Protein AF-A0A359G454-F1 (afdb_monomer)

Nearest PDB structures (foldseek):
  8qae-assembly1_A  TM=4.749E-01  e=8.974E-01  synthetic construct
  5hd8-assembly1_B  TM=1.357E-01  e=7.574E-01  Escherichia coli K-12
  5koy-assembly1_A  TM=1.594E-01  e=7.164E+00  Mus musculus

Secondary structure (DSSP, 8-state):
--HHHHHHHHHHHHHHHHHHHHHHHHHHHSSS-TTHHHHHHHHHHHHHHHHHHHHHHHHHHHHHTT---HHHHHHHHHHHHHHHHHHHHHHHHHHHS--TTHHHHHHHHHHHHHHHHHHHHHHHHGGGTTHHHHHHH-TT-PPPTTS--HHHHHHHHHHHHHHHHHHHHHHHHHHHH--SHHHHHHHHHHHHHHHHHHHHHHHHHHHHHHHHT---HHHHHHHHHHHHHHHHHHHHHHHHHHHHTTTSGGGGHHHHHHHHHHHHHHHHHHHHHHHHTTTS----TTTTTHHHHHHHHHHHHHHHHHHHHHHH-GGGHHHHHHHHHHHHHHHHHHHHHHHHHHHH---

Radius of gyration: 19.58 Å; Cα contacts (8 Å, |Δi|>4): 622; chains: 1; bounding box: 47×40×59 Å

Mean predicted aligned error: 4.15 Å

Sequence (347 aa):
MNHGISVLFRAIPLAMAAFCFAYGAYVYTAGDDPLRLTAGPVVFFLGSICMALYCTAATIIRQIVGTYTETAKYIFPAIGYSFALATIICGVFILTSQTSGSLVTGHVVCGLGLITVCVATAATASSRFSLIPRNSADASFSINPQGFTIGQSVTLIGIVSATALAAWVWCILLFVRGTLPAHIVAGSVMFGIACICTSLIALVASIARQIRGSYSMREKSKWSSLVITMGSLAFILGIVLLIVLRSQTINFVGFVLFGLALICWSISSKVILLAKIWHTEFPLANRIPIIPVITALACLFLAAFLFEATDFAHKYYVPARVLTGFGAICFTLYSIVSILESGASKK

Foldseek 3Di:
DDPVLLVVLLVLLVVLLVCLQVLLCCLCPDDDDLLSLQQSLLSNLLSLLSLLLSLLSCLLSCVLVVNQDPVSLPVSLVSLLVSLVVQLVVLVVLCVVPGRLSVQRSLSSNLSSLLSQLSSLLSNLCNQVLLLLVLLPDPVLDFDPQADDPVRLCVSLVSLVVSLVVLVVQLVCLVVVPDDLSSVLNSLSSLLSSLSSQLSSLSSNLSRCSSRSNDDLVSLCVSLVSLLVSLVVLQVVLVVLCVVCVVPLSNLSSLVSNLSSLLSQLSSLNSNLSSALRNDDDPLPPDSLVSLVVSLVVLQVSLVVLVVCCVVPVSSVNSSSSSNSSSSSSSSSSSSSVSSSSSSDDD

pLDDT: mean 93.12, std 7.98, range [50.03, 98.81]

Solvent-accessible surface area (backbone atoms only — not comparable to full-atom values): 15882 Å² total; per-residue (Å²): 133,60,71,67,60,57,50,48,48,38,45,47,15,49,54,35,14,51,47,17,36,51,52,9,49,46,39,47,68,57,78,84,61,65,61,24,57,29,30,5,56,48,16,21,50,47,13,35,39,22,47,6,48,24,27,28,34,47,43,43,50,23,53,72,70,73,70,61,47,79,66,55,64,53,50,34,34,51,53,11,42,49,37,12,51,51,33,30,54,51,10,51,52,36,44,71,60,77,47,72,52,15,67,35,30,9,50,47,28,28,42,46,12,45,42,7,40,34,38,12,44,37,22,50,47,32,68,54,51,78,37,33,48,55,42,32,66,44,89,78,63,55,71,40,87,91,28,54,52,69,68,57,38,49,50,55,38,45,55,25,46,53,44,18,49,51,32,44,53,51,18,49,49,27,58,74,70,43,88,49,74,56,26,54,46,29,17,50,52,28,44,23,43,18,31,36,24,49,32,41,32,35,42,33,43,49,46,28,27,32,27,16,26,70,60,52,79,75,50,42,56,53,42,37,49,50,14,50,50,31,14,49,51,21,34,51,50,12,53,49,36,40,62,76,29,58,93,46,75,67,23,44,49,18,60,44,19,39,38,37,14,35,44,20,46,29,52,30,43,46,37,44,47,59,40,51,50,51,71,41,95,57,85,74,70,84,58,58,51,45,50,12,48,54,34,12,50,51,20,40,52,52,14,51,55,24,51,61,41,23,81,80,39,65,59,27,50,40,40,15,53,37,19,42,34,44,14,38,47,19,46,32,44,22,40,46,40,53,48,49,54,68,61,51,56,89,123

Structure (mmCIF, N/CA/C/O backbone):
data_AF-A0A359G454-F1
#
_entry.id   AF-A0A359G454-F1
#
loop_
_atom_site.group_PDB
_atom_site.id
_atom_site.type_symbol
_atom_site.label_atom_id
_atom_site.label_alt_id
_atom_site.label_comp_id
_atom_site.label_asym_id
_atom_site.label_entity_id
_atom_site.label_seq_id
_atom_site.pdbx_PDB_ins_code
_atom_site.Cartn_x
_atom_site.Cartn_y
_atom_site.Cartn_z
_atom_site.occupancy
_atom_site.B_iso_or_equiv
_atom_site.auth_seq_id
_atom_site.auth_comp_id
_atom_site.auth_asym_id
_atom_site.auth_atom_id
_atom_site.pdbx_PDB_model_num
ATOM 1 N N . MET A 1 1 ? -6.252 13.977 22.227 1.00 76.62 1 MET A N 1
ATOM 2 C CA . MET A 1 1 ? -5.572 14.582 21.057 1.00 76.62 1 MET A CA 1
ATOM 3 C C . MET A 1 1 ? -6.096 16.001 20.885 1.00 76.62 1 MET A C 1
ATOM 5 O O . MET A 1 1 ? -7.305 16.167 20.986 1.00 76.62 1 MET A O 1
ATOM 9 N N . ASN A 1 2 ? -5.239 17.011 20.693 1.00 83.88 2 ASN A N 1
ATOM 10 C CA . ASN A 1 2 ? -5.715 18.385 20.466 1.00 83.88 2 ASN A CA 1
ATOM 11 C C . ASN A 1 2 ? -6.284 18.541 19.034 1.00 83.88 2 ASN A C 1
ATOM 13 O O . ASN A 1 2 ? -6.052 17.695 18.164 1.00 83.88 2 ASN A O 1
ATOM 17 N N . HIS A 1 3 ? -7.041 19.613 18.786 1.00 82.38 3 HIS A N 1
ATOM 18 C CA . HIS A 1 3 ? -7.689 19.828 17.488 1.00 82.38 3 HIS A CA 1
ATOM 19 C C . HIS A 1 3 ? -6.678 20.010 16.339 1.00 82.38 3 HIS A C 1
ATOM 21 O O . HIS A 1 3 ? -6.842 19.404 15.282 1.00 82.38 3 HIS A O 1
ATOM 27 N N . GLY A 1 4 ? -5.599 20.770 16.559 1.00 83.31 4 GLY A N 1
ATOM 28 C CA . GLY A 1 4 ? -4.572 21.025 15.540 1.00 83.31 4 GLY A CA 1
ATOM 29 C C . GLY A 1 4 ? -3.876 19.753 15.041 1.00 83.31 4 GLY A C 1
ATOM 30 O O . GLY A 1 4 ? -3.792 19.527 13.837 1.00 83.31 4 GLY A O 1
ATOM 31 N N . ILE A 1 5 ? -3.463 18.864 15.950 1.00 85.44 5 ILE A N 1
ATOM 32 C CA . ILE A 1 5 ? -2.829 17.576 15.618 1.00 85.44 5 ILE A CA 1
ATOM 33 C C . ILE A 1 5 ? -3.812 16.644 14.897 1.00 85.44 5 ILE A C 1
ATOM 35 O O . ILE A 1 5 ? -3.443 15.972 13.936 1.00 85.44 5 ILE A O 1
ATOM 39 N N . SER A 1 6 ? -5.087 16.651 15.301 1.00 86.50 6 SER A N 1
ATOM 40 C CA . SER A 1 6 ? -6.157 15.915 14.611 1.00 86.50 6 SER A CA 1
ATOM 41 C C . SER A 1 6 ? -6.345 16.367 13.155 1.00 86.50 6 SER A C 1
ATOM 43 O O . SER A 1 6 ? -6.593 15.548 12.265 1.00 86.50 6 SER A O 1
ATOM 45 N N . VAL A 1 7 ? -6.245 17.671 12.880 1.00 89.56 7 VAL A N 1
ATOM 46 C CA . VAL A 1 7 ? -6.301 18.206 11.511 1.00 89.56 7 VAL A CA 1
ATOM 47 C C . VAL A 1 7 ? -5.041 17.827 10.738 1.00 89.56 7 VAL A C 1
ATOM 49 O O . VAL A 1 7 ? -5.157 17.253 9.657 1.00 89.56 7 VAL A O 1
ATOM 52 N N . LEU A 1 8 ? -3.858 18.050 11.317 1.00 90.69 8 LEU A N 1
ATOM 53 C CA . LEU A 1 8 ? -2.571 17.758 10.684 1.00 90.69 8 LEU A CA 1
ATOM 54 C C . LEU A 1 8 ? -2.470 16.296 10.228 1.00 90.69 8 LEU A C 1
ATOM 56 O O . LEU A 1 8 ? -2.193 16.023 9.062 1.00 90.69 8 LEU A O 1
ATOM 60 N N . PHE A 1 9 ? -2.756 15.340 11.114 1.00 90.94 9 PHE A N 1
ATOM 61 C CA . PHE A 1 9 ? -2.621 13.921 10.784 1.00 90.94 9 PHE A CA 1
ATOM 62 C C . PHE A 1 9 ? -3.651 13.414 9.762 1.00 90.94 9 PHE A C 1
ATOM 64 O O . PHE A 1 9 ? -3.371 12.434 9.071 1.00 90.94 9 PHE A O 1
ATOM 71 N N . ARG A 1 10 ? -4.801 14.087 9.597 1.00 91.75 10 ARG A N 1
ATOM 72 C CA . ARG A 1 10 ? -5.732 13.829 8.47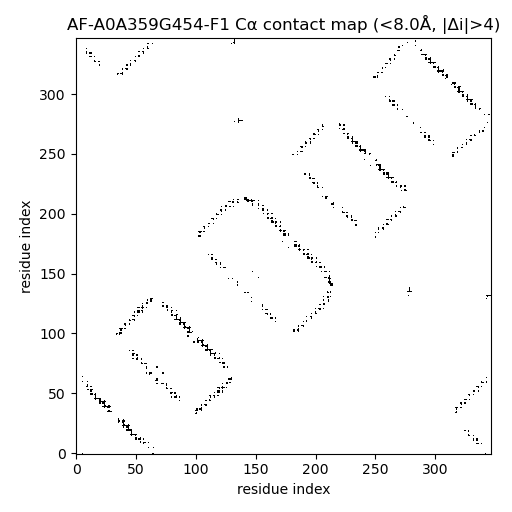8 1.00 91.75 10 ARG A CA 1
ATOM 73 C C . ARG A 1 10 ? -5.284 14.498 7.183 1.00 91.75 10 ARG A C 1
ATOM 75 O O . ARG A 1 10 ? -5.524 13.947 6.113 1.00 91.75 10 ARG A O 1
ATOM 82 N N . ALA A 1 11 ? -4.653 15.666 7.275 1.00 93.94 11 ALA A N 1
ATOM 83 C CA . ALA A 1 11 ? -4.183 16.418 6.120 1.00 93.94 11 ALA A CA 1
ATOM 84 C C . ALA A 1 11 ? -2.984 15.746 5.439 1.00 93.94 11 ALA A C 1
ATOM 86 O O . ALA A 1 11 ? -2.919 15.761 4.216 1.00 93.94 11 ALA A O 1
ATOM 87 N N . ILE A 1 12 ? -2.080 15.103 6.192 1.00 96.00 12 ILE A N 1
ATOM 88 C CA . ILE A 1 12 ? -0.895 14.428 5.629 1.00 96.00 12 ILE A CA 1
ATOM 89 C C . ILE A 1 12 ? -1.265 13.420 4.519 1.00 96.00 12 ILE A C 1
ATOM 91 O O . ILE A 1 12 ? -0.779 13.600 3.405 1.00 96.00 12 ILE A O 1
ATOM 95 N N . PRO A 1 13 ? -2.139 12.411 4.742 1.00 96.69 13 PRO A N 1
ATOM 96 C CA . PRO A 1 13 ? -2.554 11.497 3.677 1.00 96.69 13 PRO A CA 1
ATOM 97 C C . PRO A 1 13 ? -3.136 12.192 2.437 1.00 96.69 13 PRO A C 1
ATOM 99 O O . PRO A 1 13 ? -2.859 11.770 1.319 1.00 96.69 13 PRO A O 1
ATOM 102 N N . LEU A 1 14 ? -3.917 13.265 2.619 1.00 97.00 14 LEU A N 1
ATOM 103 C CA . LEU A 1 14 ? -4.491 14.029 1.505 1.00 97.00 14 LEU A CA 1
ATOM 104 C C . LEU A 1 14 ? -3.422 14.803 0.735 1.00 97.00 14 LEU A C 1
ATOM 106 O O . LEU A 1 14 ? -3.434 14.790 -0.490 1.00 97.00 14 LEU A O 1
ATOM 110 N N . ALA A 1 15 ? -2.483 15.440 1.435 1.00 97.94 15 ALA A N 1
ATOM 111 C CA . ALA A 1 15 ? -1.365 16.140 0.816 1.00 97.94 15 ALA A CA 1
ATOM 112 C C . ALA A 1 15 ? -0.479 15.168 0.025 1.00 97.94 15 ALA A C 1
ATOM 114 O O . ALA A 1 15 ? -0.083 15.466 -1.097 1.00 97.94 15 ALA A O 1
ATOM 115 N N . MET A 1 16 ? -0.224 13.976 0.572 1.00 98.06 16 MET A N 1
ATOM 116 C CA . MET A 1 16 ? 0.525 12.923 -0.117 1.00 98.06 16 MET A CA 1
ATOM 117 C C . MET A 1 16 ? -0.251 12.350 -1.311 1.00 98.06 16 MET A C 1
ATOM 119 O O . MET A 1 16 ? 0.351 12.059 -2.340 1.00 98.06 16 MET A O 1
ATOM 123 N N . ALA A 1 17 ? -1.580 12.226 -1.222 1.00 98.19 17 ALA A N 1
ATOM 124 C CA . ALA A 1 17 ? -2.414 11.849 -2.363 1.00 98.19 17 ALA A CA 1
ATOM 125 C C . ALA A 1 17 ? -2.362 12.907 -3.472 1.00 98.19 17 ALA A C 1
ATOM 127 O O . ALA A 1 17 ? -2.118 12.567 -4.627 1.00 98.19 17 ALA A O 1
ATOM 128 N N . ALA A 1 18 ? -2.530 14.184 -3.115 1.00 98.44 18 ALA A N 1
ATOM 129 C CA . ALA A 1 18 ? -2.434 15.306 -4.042 1.00 98.44 18 ALA A CA 1
ATOM 130 C C . ALA A 1 18 ? -1.056 15.364 -4.709 1.00 98.44 18 ALA A C 1
ATOM 132 O O . ALA A 1 18 ? -0.982 15.528 -5.922 1.00 98.44 18 ALA A O 1
ATOM 133 N N . PHE A 1 19 ? 0.019 15.149 -3.944 1.00 98.38 19 PHE A N 1
ATOM 134 C CA . PHE A 1 19 ? 1.369 15.021 -4.482 1.00 98.38 19 PHE A CA 1
ATOM 135 C C . PHE A 1 19 ? 1.462 13.883 -5.506 1.00 98.38 19 PHE A C 1
ATOM 137 O O . PHE A 1 19 ? 1.879 14.132 -6.630 1.00 98.38 19 PHE A O 1
ATOM 144 N N . CYS A 1 20 ? 1.040 12.661 -5.165 1.00 98.50 20 CYS A N 1
ATOM 145 C CA . CYS A 1 20 ? 1.105 11.522 -6.085 1.00 98.50 20 CYS A CA 1
ATOM 146 C C . CYS A 1 20 ? 0.289 11.760 -7.366 1.00 98.50 20 CYS A C 1
ATOM 148 O O . CYS A 1 20 ? 0.794 11.514 -8.459 1.00 98.50 20 CYS A O 1
ATOM 150 N N . PHE A 1 21 ? -0.937 12.282 -7.252 1.00 98.62 21 PHE A N 1
ATOM 151 C CA . PHE A 1 21 ? -1.769 12.590 -8.416 1.00 98.62 21 PHE A CA 1
ATOM 152 C C . PHE A 1 21 ? -1.160 13.700 -9.277 1.00 98.62 21 PHE A C 1
ATOM 154 O O . PHE A 1 21 ? -1.016 13.520 -10.483 1.00 98.62 21 PHE A O 1
ATOM 161 N N . ALA A 1 22 ? -0.758 14.824 -8.681 1.00 98.31 22 ALA A N 1
ATOM 162 C CA . ALA A 1 22 ? -0.195 15.950 -9.423 1.00 98.31 22 ALA A CA 1
ATOM 163 C C . ALA A 1 22 ? 1.153 15.591 -10.058 1.00 98.31 22 ALA A C 1
ATOM 165 O O . ALA A 1 22 ? 1.365 15.842 -11.241 1.00 98.31 22 ALA A O 1
ATOM 166 N N . TYR A 1 23 ? 2.046 14.956 -9.298 1.00 98.00 23 TYR A N 1
ATOM 167 C CA . TYR A 1 23 ? 3.358 14.556 -9.787 1.00 98.00 23 TYR A CA 1
ATOM 168 C C . TYR A 1 23 ? 3.260 13.453 -10.845 1.00 98.00 23 TYR A C 1
ATOM 170 O O . TYR A 1 23 ? 3.921 13.533 -11.876 1.00 98.00 23 TYR A O 1
ATOM 178 N N . GLY A 1 24 ? 2.397 12.455 -10.641 1.00 97.94 24 GLY A N 1
ATOM 179 C CA . GLY A 1 24 ? 2.151 11.404 -11.627 1.00 97.94 24 GLY A CA 1
ATOM 180 C C . GLY A 1 24 ? 1.553 11.944 -12.925 1.00 97.94 24 GLY A C 1
ATOM 181 O O . GLY A 1 24 ? 2.014 11.576 -14.005 1.00 97.94 24 GLY A O 1
ATOM 182 N N . ALA A 1 25 ? 0.585 12.863 -12.830 1.00 97.75 25 ALA A N 1
ATOM 183 C CA . ALA A 1 25 ? 0.022 13.548 -13.991 1.00 97.75 25 ALA A CA 1
ATOM 184 C C . ALA A 1 25 ? 1.086 14.381 -14.714 1.00 97.75 25 ALA A C 1
ATOM 186 O O . ALA A 1 25 ? 1.230 14.253 -15.926 1.00 97.75 25 ALA A O 1
ATOM 187 N N . TYR A 1 26 ? 1.883 15.153 -13.969 1.00 97.31 26 TYR A N 1
ATOM 188 C CA . TYR A 1 26 ? 2.989 15.930 -14.521 1.00 97.31 26 TYR A CA 1
ATOM 189 C C . TYR A 1 26 ? 3.974 15.040 -15.282 1.00 97.31 26 TYR A C 1
ATOM 191 O O . TYR A 1 26 ? 4.244 15.309 -16.447 1.00 97.31 26 TYR A O 1
ATOM 199 N N . VAL A 1 27 ? 4.452 13.949 -14.671 1.00 96.25 27 VAL A N 1
ATOM 200 C CA . VAL A 1 27 ? 5.357 12.995 -15.331 1.00 96.25 27 VAL A CA 1
ATOM 201 C C . VAL A 1 27 ? 4.707 12.416 -16.584 1.00 96.25 27 VAL A C 1
ATOM 203 O O . VAL A 1 27 ? 5.357 12.356 -17.616 1.00 96.25 27 VAL A O 1
ATOM 206 N N . TYR A 1 28 ? 3.432 12.025 -16.529 1.00 95.31 28 TYR A N 1
ATOM 207 C CA . TYR A 1 28 ? 2.731 11.479 -17.691 1.00 95.31 28 TYR A CA 1
ATOM 208 C C . TYR A 1 28 ? 2.677 12.476 -18.860 1.00 95.31 28 TYR A C 1
ATOM 210 O O . TYR A 1 28 ? 2.939 12.097 -20.001 1.00 95.31 28 TYR A O 1
ATOM 218 N N . THR A 1 29 ? 2.383 13.750 -18.590 1.00 94.12 29 THR A N 1
ATOM 219 C CA . THR A 1 29 ? 2.205 14.773 -19.633 1.00 94.12 29 THR A CA 1
ATOM 220 C C . THR A 1 29 ? 3.500 15.445 -20.085 1.00 94.12 29 THR A C 1
ATOM 222 O O . THR A 1 29 ? 3.561 15.925 -21.213 1.00 94.12 29 THR A O 1
ATOM 225 N N . ALA A 1 30 ? 4.532 15.485 -19.241 1.00 89.25 30 ALA A N 1
ATOM 226 C CA . ALA A 1 30 ? 5.753 16.238 -19.507 1.00 89.25 30 ALA A CA 1
ATOM 227 C C . ALA A 1 30 ? 6.766 15.445 -20.354 1.00 89.25 30 ALA A C 1
ATOM 229 O O . ALA A 1 30 ? 7.182 14.347 -19.983 1.00 89.25 30 ALA A O 1
ATOM 230 N N . GLY A 1 31 ? 7.216 16.055 -21.455 1.00 81.12 31 GLY A N 1
ATOM 231 C CA . GLY A 1 31 ? 8.279 15.541 -22.330 1.00 81.12 31 GLY A CA 1
ATOM 232 C C . GLY A 1 31 ? 7.814 14.477 -23.325 1.00 81.12 31 GLY A C 1
ATOM 233 O O . GLY A 1 31 ? 6.629 14.190 -23.406 1.00 81.12 31 GLY A O 1
ATOM 234 N N . ASP A 1 32 ? 8.752 13.880 -24.064 1.00 86.56 32 ASP A N 1
ATOM 235 C CA . ASP A 1 32 ? 8.470 12.875 -25.109 1.00 86.56 32 ASP A CA 1
ATOM 236 C C . ASP A 1 32 ? 9.032 11.479 -24.793 1.00 86.56 32 ASP A C 1
ATOM 238 O O . ASP A 1 32 ? 8.878 10.544 -25.577 1.00 86.56 32 ASP A O 1
ATOM 242 N N . ASP A 1 33 ? 9.640 11.305 -23.617 1.00 88.56 33 ASP A N 1
ATOM 243 C CA . ASP A 1 33 ? 10.223 10.034 -23.180 1.00 88.56 33 ASP A CA 1
ATOM 244 C C . ASP A 1 33 ? 9.144 8.944 -22.997 1.00 88.56 33 ASP A C 1
ATOM 246 O O . ASP A 1 33 ? 8.259 9.099 -22.150 1.00 88.56 33 ASP A O 1
ATOM 250 N N . PRO A 1 34 ? 9.217 7.799 -23.704 1.00 91.38 34 PRO A N 1
ATOM 251 C CA . PRO A 1 34 ? 8.274 6.694 -23.536 1.00 91.38 34 PRO A CA 1
ATOM 252 C C . PRO A 1 34 ? 8.188 6.129 -22.108 1.00 91.38 34 PRO A C 1
ATOM 254 O O . PRO A 1 34 ? 7.134 5.624 -21.716 1.00 91.38 34 PRO A O 1
ATOM 257 N N . LEU A 1 35 ? 9.250 6.221 -21.294 1.00 92.62 35 LEU A N 1
ATOM 258 C CA . LEU A 1 35 ? 9.253 5.728 -19.907 1.00 92.62 35 LEU A CA 1
ATOM 259 C C . LEU A 1 35 ? 8.265 6.485 -19.009 1.00 92.62 35 LEU A C 1
ATOM 261 O O . LEU A 1 35 ? 7.796 5.942 -17.999 1.00 92.62 35 LEU A O 1
ATOM 265 N N . ARG A 1 36 ? 7.869 7.700 -19.405 1.00 94.00 36 ARG A N 1
ATOM 266 C CA . ARG A 1 36 ? 6.832 8.493 -18.734 1.00 94.00 36 ARG A CA 1
ATOM 267 C C . ARG A 1 36 ? 5.466 7.809 -18.733 1.00 94.00 36 ARG A C 1
ATOM 269 O O . ARG A 1 36 ? 4.712 7.945 -17.772 1.00 94.00 36 ARG A O 1
ATOM 276 N N . LEU A 1 37 ? 5.184 6.998 -19.758 1.00 94.81 37 LEU A N 1
ATOM 277 C CA . LEU A 1 37 ? 3.951 6.214 -19.885 1.00 94.81 37 LEU A CA 1
ATOM 278 C C . LEU A 1 37 ? 3.893 5.053 -18.880 1.00 94.81 37 LEU A C 1
ATOM 280 O O . LEU A 1 37 ? 2.835 4.465 -18.670 1.00 94.81 37 LEU A O 1
ATOM 284 N N . THR A 1 38 ? 5.020 4.733 -18.236 1.00 95.81 38 THR A N 1
ATOM 285 C CA . THR A 1 38 ? 5.076 3.816 -17.090 1.00 95.81 38 THR A CA 1
ATOM 286 C C . THR A 1 38 ? 5.153 4.575 -15.775 1.00 95.81 38 THR A C 1
ATOM 288 O O . THR A 1 38 ? 4.321 4.364 -14.896 1.00 95.81 38 THR A O 1
ATOM 291 N N . ALA A 1 39 ? 6.115 5.489 -15.636 1.00 96.69 39 ALA A N 1
ATOM 292 C CA . ALA A 1 39 ? 6.340 6.202 -14.382 1.00 96.69 39 ALA A CA 1
ATOM 293 C C . ALA A 1 39 ? 5.130 7.054 -13.964 1.00 96.69 39 ALA A C 1
ATOM 295 O O . ALA A 1 39 ? 4.713 6.990 -12.809 1.00 96.69 39 ALA A O 1
ATOM 296 N N . GLY A 1 40 ? 4.543 7.808 -14.897 1.00 97.31 40 GLY A N 1
ATOM 297 C CA . GLY A 1 40 ? 3.441 8.730 -14.627 1.00 97.31 40 GLY A CA 1
ATOM 298 C C . GLY A 1 40 ? 2.204 8.032 -14.061 1.00 97.31 40 GLY A C 1
ATOM 299 O O . GLY A 1 40 ? 1.825 8.333 -12.928 1.00 97.31 40 GLY A O 1
ATOM 300 N N . PRO A 1 41 ? 1.606 7.052 -14.768 1.00 98.00 41 PRO A N 1
ATOM 301 C CA . PRO A 1 41 ? 0.424 6.352 -14.273 1.00 98.00 41 PRO A CA 1
ATOM 302 C C . PRO A 1 41 ? 0.689 5.582 -12.978 1.00 98.00 41 PRO A C 1
ATOM 304 O O . PRO A 1 41 ? -0.142 5.616 -12.073 1.00 98.00 41 PRO A O 1
ATOM 307 N N . VAL A 1 42 ? 1.853 4.934 -12.842 1.00 98.31 42 VAL A N 1
ATOM 308 C CA . VAL A 1 42 ? 2.202 4.229 -11.599 1.00 98.31 42 VAL A CA 1
ATOM 309 C C . VAL A 1 42 ? 2.216 5.209 -10.427 1.00 98.31 42 VAL A C 1
ATOM 311 O O . VAL A 1 42 ? 1.520 4.968 -9.447 1.00 98.31 42 VAL A O 1
ATOM 314 N N . VAL A 1 43 ? 2.929 6.335 -10.539 1.00 98.50 43 VAL A N 1
ATOM 315 C CA . VAL A 1 43 ? 2.984 7.363 -9.484 1.00 98.50 43 VAL A CA 1
ATOM 316 C C . VAL A 1 43 ? 1.608 7.973 -9.220 1.00 98.50 43 VAL A C 1
ATOM 318 O O . VAL A 1 43 ? 1.229 8.127 -8.060 1.00 98.50 43 VAL A O 1
ATOM 321 N N . PHE A 1 44 ? 0.832 8.251 -10.269 1.00 98.69 44 PHE A N 1
ATOM 322 C CA . PHE A 1 44 ? -0.521 8.789 -10.154 1.00 98.69 44 PHE A CA 1
ATOM 323 C C . PHE A 1 44 ? -1.399 7.885 -9.283 1.00 98.69 44 PHE A C 1
ATOM 325 O O . PHE A 1 44 ? -1.986 8.336 -8.299 1.00 98.69 44 PHE A O 1
ATOM 332 N N . PHE A 1 45 ? -1.434 6.583 -9.576 1.00 98.62 45 PHE A N 1
ATOM 333 C CA . PHE A 1 45 ? -2.286 5.638 -8.853 1.00 98.62 45 PHE A CA 1
ATOM 334 C C . PHE A 1 45 ? -1.769 5.254 -7.458 1.00 98.62 45 PHE A C 1
ATOM 336 O O . PHE A 1 45 ? -2.544 4.728 -6.655 1.00 98.62 45 PHE A O 1
ATOM 343 N N . LEU A 1 46 ? -0.530 5.607 -7.084 1.00 98.56 46 LEU A N 1
ATOM 344 C CA . LEU A 1 46 ? -0.126 5.609 -5.668 1.00 98.56 46 LEU A CA 1
ATOM 345 C C . LEU A 1 46 ? -0.967 6.599 -4.845 1.00 98.56 46 LEU A C 1
ATOM 347 O O . LEU A 1 46 ? -1.190 6.373 -3.654 1.00 98.56 46 LEU A O 1
ATOM 351 N N . GLY A 1 47 ? -1.514 7.643 -5.479 1.00 98.44 47 GLY A N 1
ATOM 352 C CA . GLY A 1 47 ? -2.471 8.558 -4.859 1.00 98.44 47 GLY A CA 1
ATOM 353 C C . GLY A 1 47 ? -3.730 7.849 -4.351 1.00 98.44 47 GLY A C 1
ATOM 354 O O . GLY A 1 47 ? -4.209 8.170 -3.265 1.00 98.44 47 GLY A O 1
ATOM 355 N N . SER A 1 48 ? -4.212 6.810 -5.044 1.00 98.62 48 SER A N 1
ATOM 356 C CA . SER A 1 48 ? -5.360 6.005 -4.599 1.00 98.62 48 SER A CA 1
ATOM 357 C C . SER A 1 48 ? -5.086 5.285 -3.275 1.00 98.62 48 SER A C 1
ATOM 359 O O . SER A 1 48 ? -5.958 5.222 -2.406 1.00 98.62 48 SER A O 1
ATOM 361 N N . ILE A 1 49 ? -3.857 4.798 -3.066 1.00 98.62 49 ILE A N 1
ATOM 362 C CA . ILE A 1 49 ? -3.435 4.210 -1.786 1.00 98.62 49 ILE A CA 1
ATOM 363 C C . ILE A 1 49 ? -3.448 5.282 -0.691 1.00 98.62 49 ILE A C 1
ATOM 365 O O . ILE A 1 49 ? -4.000 5.046 0.384 1.00 98.62 49 ILE A O 1
ATOM 369 N N . CYS A 1 50 ? -2.912 6.474 -0.963 1.00 98.31 50 CYS A N 1
ATOM 370 C CA . CYS A 1 50 ? -2.946 7.598 -0.025 1.00 98.31 50 CYS A CA 1
ATOM 371 C C . CYS A 1 50 ? -4.385 8.026 0.324 1.00 98.31 50 CYS A C 1
ATOM 373 O O . CYS A 1 50 ? -4.670 8.298 1.490 1.00 98.31 50 CYS A O 1
ATOM 375 N N . MET A 1 51 ? -5.320 7.992 -0.631 1.00 98.38 51 MET A N 1
ATOM 376 C CA . MET A 1 51 ? -6.746 8.244 -0.380 1.00 98.38 51 MET A CA 1
ATOM 377 C C . MET A 1 51 ? -7.389 7.174 0.514 1.00 98.38 51 MET A C 1
ATOM 379 O O . MET A 1 51 ? -8.153 7.498 1.427 1.00 98.38 51 MET A O 1
ATOM 383 N N . ALA A 1 52 ? -7.054 5.897 0.331 1.00 98.19 52 ALA A N 1
ATOM 384 C CA . ALA A 1 52 ? -7.511 4.843 1.238 1.00 98.19 52 ALA A CA 1
ATOM 385 C C . ALA A 1 52 ? -6.879 4.969 2.644 1.00 98.19 52 ALA A C 1
ATOM 387 O O . ALA A 1 52 ? -7.543 4.740 3.662 1.00 98.19 52 ALA A O 1
ATOM 388 N N . LEU A 1 53 ? -5.618 5.405 2.731 1.00 97.62 53 LEU A N 1
ATOM 389 C CA . LEU A 1 53 ? -4.962 5.714 4.005 1.00 97.62 53 LEU A CA 1
ATOM 390 C C . LEU A 1 53 ? -5.601 6.931 4.689 1.00 97.62 53 LEU A C 1
ATOM 392 O O . LEU A 1 53 ? -5.806 6.895 5.901 1.00 97.62 53 LEU A O 1
ATOM 396 N N . TYR A 1 54 ? -6.003 7.960 3.936 1.00 97.69 54 TYR A N 1
ATOM 397 C CA . TYR A 1 54 ? -6.815 9.064 4.454 1.00 97.69 54 TYR A CA 1
ATOM 398 C C . TYR A 1 54 ? -8.107 8.546 5.088 1.00 97.69 54 TYR A C 1
ATOM 400 O O . TYR A 1 54 ? -8.429 8.928 6.211 1.00 97.69 54 TYR A O 1
ATOM 408 N N . CYS A 1 55 ? -8.818 7.639 4.413 1.00 97.50 55 CYS A N 1
ATOM 409 C CA . CYS A 1 55 ?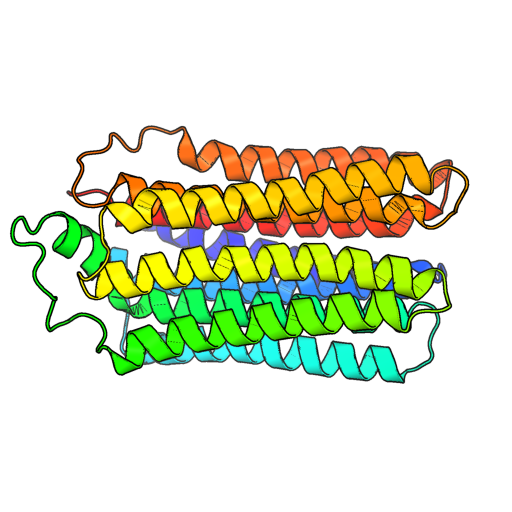 -10.048 7.047 4.939 1.00 97.50 55 CYS A CA 1
ATOM 410 C C . CYS A 1 55 ? -9.798 6.318 6.269 1.00 97.50 55 CYS A C 1
ATOM 412 O O . CYS A 1 55 ? -10.590 6.454 7.205 1.00 97.50 55 CYS A O 1
ATOM 414 N N . THR A 1 56 ? -8.665 5.618 6.395 1.00 96.00 56 THR A N 1
ATOM 415 C CA . THR A 1 56 ? -8.222 5.012 7.664 1.00 96.00 56 THR A CA 1
ATOM 416 C C . THR A 1 56 ? -7.966 6.077 8.737 1.00 96.00 56 THR A C 1
ATOM 418 O O . THR A 1 56 ? -8.532 5.999 9.829 1.00 96.00 56 THR A O 1
ATOM 421 N N . ALA A 1 57 ? -7.166 7.105 8.425 1.00 95.00 57 ALA A N 1
ATOM 422 C CA . ALA A 1 57 ? -6.842 8.197 9.346 1.00 95.00 57 ALA A CA 1
ATOM 423 C C . ALA A 1 57 ? -8.105 8.907 9.844 1.00 95.00 57 ALA A C 1
ATOM 425 O O . ALA A 1 57 ? -8.301 9.075 11.045 1.00 95.00 57 ALA A O 1
ATOM 426 N N . ALA A 1 58 ? -8.982 9.300 8.919 1.00 95.25 58 ALA A N 1
ATOM 427 C CA . ALA A 1 58 ? -10.220 10.005 9.206 1.00 95.25 58 ALA A CA 1
ATOM 428 C C . ALA A 1 58 ? -11.166 9.158 10.063 1.00 95.25 58 ALA A C 1
ATOM 430 O O . ALA A 1 58 ? -11.762 9.690 11.001 1.00 95.25 58 ALA A O 1
ATOM 431 N N . THR A 1 59 ? -11.253 7.853 9.788 1.00 95.56 59 THR A N 1
ATOM 432 C CA . THR A 1 59 ? -12.046 6.904 10.576 1.00 95.56 59 THR A CA 1
ATOM 433 C C . THR A 1 59 ? -11.556 6.831 12.020 1.00 95.56 59 THR A C 1
ATOM 435 O O . THR A 1 59 ? -12.355 6.985 12.942 1.00 95.56 59 THR A O 1
ATOM 438 N N . ILE A 1 60 ? -10.252 6.650 12.241 1.00 94.12 60 ILE A N 1
ATOM 439 C CA . ILE A 1 60 ? -9.692 6.493 13.592 1.00 94.12 60 ILE A CA 1
ATOM 440 C C . ILE A 1 60 ? -9.704 7.825 14.356 1.00 94.12 60 ILE A C 1
ATOM 442 O O . ILE A 1 60 ? -10.185 7.892 15.485 1.00 94.12 60 ILE A O 1
ATOM 446 N N . ILE A 1 61 ? -9.241 8.915 13.739 1.00 93.06 61 ILE A N 1
ATOM 447 C CA . ILE A 1 61 ? -9.162 10.237 14.379 1.00 93.06 61 ILE A CA 1
ATOM 448 C C . ILE A 1 61 ? -10.539 10.732 14.816 1.00 93.06 61 ILE A C 1
ATOM 450 O O . ILE A 1 61 ? -10.686 11.238 15.928 1.00 93.06 61 ILE A O 1
ATOM 454 N N . ARG A 1 62 ? -11.560 10.592 13.962 1.00 93.62 62 ARG A N 1
ATOM 455 C CA . ARG A 1 62 ? -12.913 11.035 14.316 1.00 93.62 62 ARG A CA 1
ATOM 456 C C . ARG A 1 62 ? -13.471 10.246 15.496 1.00 93.62 62 ARG A C 1
ATOM 458 O O . ARG A 1 62 ? -14.186 10.837 16.296 1.00 93.62 62 ARG A O 1
ATOM 465 N N . GLN A 1 63 ? -13.116 8.968 15.649 1.00 92.88 63 GLN A N 1
ATOM 466 C CA . GLN A 1 63 ? -13.490 8.192 16.836 1.00 92.88 63 GLN A CA 1
ATOM 467 C C . GLN A 1 63 ? -12.776 8.710 18.086 1.00 92.88 63 GLN A C 1
ATOM 469 O O . GLN A 1 63 ? -13.424 8.918 19.105 1.00 92.88 63 GLN A O 1
ATOM 474 N N . ILE A 1 64 ? -11.471 8.992 17.996 1.00 89.19 64 ILE A N 1
ATOM 475 C CA . ILE A 1 64 ? -10.678 9.520 19.121 1.00 89.19 64 ILE A CA 1
ATOM 476 C C . ILE A 1 64 ? -11.204 10.885 19.600 1.00 89.19 64 ILE A C 1
ATOM 478 O O . ILE A 1 64 ? -11.164 11.173 20.792 1.00 89.19 64 ILE A O 1
ATOM 482 N N . VAL A 1 65 ? -11.686 11.736 18.688 1.00 90.00 65 VAL A N 1
ATOM 483 C CA . VAL A 1 65 ? -12.172 13.098 19.001 1.00 90.00 65 VAL A CA 1
ATOM 484 C C . VAL A 1 65 ? -13.700 13.146 19.202 1.00 90.00 65 VAL A C 1
ATOM 486 O O . VAL A 1 65 ? -14.251 14.214 19.435 1.00 90.00 65 VAL A O 1
ATOM 489 N N . GLY A 1 66 ? -14.411 12.017 19.110 1.00 89.62 66 GLY A N 1
ATOM 490 C CA . GLY A 1 66 ? -15.864 11.965 19.337 1.00 89.62 66 GLY A CA 1
ATOM 491 C C . GLY A 1 66 ? -16.727 12.578 18.223 1.00 89.62 66 GLY A C 1
ATOM 492 O O . GLY A 1 66 ? -17.861 12.967 18.466 1.00 89.62 66 GLY A O 1
ATOM 493 N N . THR A 1 67 ? -16.212 12.666 16.992 1.00 91.88 67 THR A N 1
ATOM 494 C CA . THR A 1 67 ? -16.904 13.234 15.809 1.00 91.88 67 THR A CA 1
ATOM 495 C C . THR A 1 67 ? -17.170 12.191 14.716 1.00 91.88 67 THR A C 1
ATOM 497 O O . THR A 1 67 ? -17.332 12.521 13.533 1.00 91.88 67 THR A O 1
ATOM 500 N N . TYR A 1 68 ? -17.142 10.909 15.086 1.00 93.19 68 TYR A N 1
ATOM 501 C CA . TYR A 1 68 ? -17.425 9.798 14.183 1.00 93.19 68 TYR A CA 1
ATOM 502 C C . TYR A 1 68 ? -18.920 9.496 14.176 1.00 93.19 68 TYR A C 1
ATOM 504 O O . TYR A 1 68 ? -19.488 9.143 15.204 1.00 93.19 68 TYR A O 1
ATOM 512 N N . THR A 1 69 ? -19.545 9.665 13.015 1.00 93.62 69 THR A N 1
ATOM 513 C CA . THR A 1 69 ? -20.985 9.481 12.816 1.00 93.62 69 THR A CA 1
ATOM 514 C C . THR A 1 69 ? -21.273 8.172 12.085 1.00 93.62 69 THR A C 1
ATOM 516 O O . THR A 1 69 ? -20.406 7.631 11.394 1.00 93.62 69 THR A O 1
ATOM 519 N N . GLU A 1 70 ? -22.517 7.692 12.156 1.00 90.94 70 GLU A N 1
ATOM 520 C CA . GLU A 1 70 ? -22.953 6.534 11.361 1.00 90.94 70 GLU A CA 1
ATOM 521 C C . GLU A 1 70 ? -22.797 6.776 9.852 1.00 90.94 70 GLU A C 1
ATOM 523 O O . GLU A 1 70 ? -22.449 5.863 9.114 1.00 90.94 70 GLU A O 1
ATOM 528 N N . THR A 1 71 ? -22.950 8.012 9.373 1.00 92.19 71 THR A N 1
ATOM 529 C CA . THR A 1 71 ? -22.696 8.339 7.962 1.00 92.19 71 THR A CA 1
ATOM 530 C C . THR A 1 71 ? -21.222 8.135 7.591 1.00 92.19 71 THR A C 1
ATOM 532 O O . THR A 1 71 ? -20.905 7.533 6.564 1.00 92.19 71 THR A O 1
ATOM 535 N N . ALA A 1 72 ? -20.298 8.589 8.445 1.00 91.94 72 ALA A N 1
ATOM 536 C CA . ALA A 1 72 ? -18.858 8.466 8.217 1.00 91.94 72 ALA A CA 1
ATOM 537 C C . ALA A 1 72 ? -18.396 7.001 8.130 1.00 91.94 72 ALA A C 1
ATOM 539 O O . ALA A 1 72 ? -17.462 6.684 7.389 1.00 91.94 72 ALA A O 1
ATOM 540 N N . LYS A 1 73 ? -19.081 6.107 8.848 1.00 91.31 73 LYS A N 1
ATOM 541 C CA . LYS A 1 73 ? -18.843 4.660 8.838 1.00 91.31 73 LYS A CA 1
ATOM 542 C C . LYS A 1 73 ? -19.061 4.002 7.482 1.00 91.31 73 LYS A C 1
ATOM 544 O O . LYS A 1 73 ? -18.375 3.026 7.200 1.00 91.31 73 LYS A O 1
ATOM 549 N N . TYR A 1 74 ? -19.931 4.547 6.635 1.00 92.56 74 TYR A N 1
ATOM 550 C CA . TYR A 1 74 ? -20.149 4.031 5.281 1.00 92.56 74 TYR A CA 1
ATOM 551 C C . TYR A 1 74 ? -19.408 4.843 4.214 1.00 92.56 74 TYR A C 1
ATOM 553 O O . TYR A 1 74 ? -18.853 4.260 3.285 1.00 92.56 74 TYR A O 1
ATOM 561 N N . ILE A 1 75 ? -19.320 6.170 4.372 1.00 95.88 75 ILE A N 1
ATOM 562 C CA . ILE A 1 75 ? -18.676 7.047 3.381 1.00 95.88 75 ILE A CA 1
ATOM 563 C C . ILE A 1 75 ? -17.180 6.749 3.233 1.00 95.88 75 ILE A C 1
ATOM 565 O O . ILE A 1 75 ? -16.700 6.624 2.109 1.00 95.88 75 ILE A O 1
ATOM 569 N N . PHE A 1 76 ? -16.422 6.624 4.330 1.00 95.38 76 PHE A N 1
ATOM 570 C CA . PHE A 1 76 ? -14.970 6.434 4.213 1.00 95.38 76 PHE A CA 1
ATOM 571 C C . PHE A 1 76 ? -14.593 5.102 3.546 1.00 95.38 76 PHE A C 1
ATOM 573 O O . PHE A 1 76 ? -13.773 5.128 2.626 1.00 95.38 76 PHE A O 1
ATOM 580 N N . PRO A 1 77 ? -15.195 3.953 3.915 1.00 94.25 77 PRO A N 1
ATOM 581 C CA . PRO A 1 77 ? -15.020 2.725 3.145 1.00 94.25 77 PRO A CA 1
ATOM 582 C C . PRO A 1 77 ? -15.422 2.871 1.678 1.00 94.25 77 PRO A C 1
ATOM 584 O O . PRO A 1 77 ? -14.655 2.464 0.808 1.00 94.25 77 PRO A O 1
ATOM 587 N N . ALA A 1 78 ? -16.577 3.484 1.389 1.00 97.06 78 ALA A N 1
ATOM 588 C CA . ALA A 1 78 ? -17.057 3.652 0.019 1.00 97.06 78 ALA A CA 1
ATOM 589 C C . ALA A 1 78 ? -16.068 4.447 -0.847 1.00 97.06 78 ALA A C 1
ATOM 591 O O . ALA A 1 78 ? -15.761 4.023 -1.960 1.00 97.06 78 ALA A O 1
ATOM 592 N N . ILE A 1 79 ? -15.502 5.541 -0.325 1.00 98.00 79 ILE A N 1
ATOM 593 C CA . ILE A 1 79 ? -14.463 6.320 -1.015 1.00 98.00 79 ILE A CA 1
ATOM 594 C C . ILE A 1 79 ? -13.235 5.443 -1.283 1.00 98.00 79 ILE A C 1
ATOM 596 O O . ILE A 1 79 ? -12.775 5.364 -2.421 1.00 98.00 79 ILE A O 1
ATOM 600 N N . GLY A 1 80 ? -12.725 4.750 -0.260 1.00 97.69 80 GLY A N 1
ATOM 601 C CA .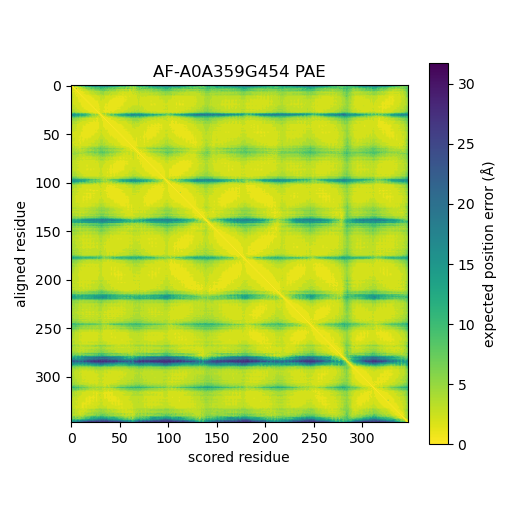 GLY A 1 80 ? -11.544 3.894 -0.390 1.00 97.69 80 GLY A CA 1
ATOM 602 C C . GLY A 1 80 ? -11.713 2.798 -1.448 1.00 97.69 80 GLY A C 1
ATOM 603 O O . GLY A 1 80 ? -10.854 2.642 -2.315 1.00 97.69 80 GLY A O 1
ATOM 604 N N . TYR A 1 81 ? -12.837 2.076 -1.425 1.00 98.56 81 TYR A N 1
ATOM 605 C CA . TYR A 1 81 ? -13.135 1.048 -2.427 1.00 98.56 81 TYR A CA 1
ATOM 606 C C . TYR A 1 81 ? -13.421 1.629 -3.817 1.00 98.56 81 TYR A C 1
ATOM 608 O O . TYR A 1 81 ? -13.073 0.989 -4.805 1.00 98.56 81 TYR A O 1
ATOM 616 N N . SER A 1 82 ? -13.979 2.840 -3.921 1.00 98.56 82 SER A N 1
ATOM 617 C CA . SER A 1 82 ? -14.179 3.510 -5.216 1.00 98.56 82 SER A CA 1
ATOM 618 C C . SER A 1 82 ? -12.845 3.841 -5.884 1.00 98.56 82 SER A C 1
ATOM 620 O O . SER A 1 82 ? -12.665 3.549 -7.063 1.00 98.56 82 SER A O 1
ATOM 622 N N . PHE A 1 83 ? -11.876 4.369 -5.126 1.00 98.56 83 PHE A N 1
ATOM 623 C CA . PHE A 1 83 ? -10.517 4.579 -5.635 1.00 98.56 83 PHE A CA 1
ATOM 624 C C . PHE A 1 83 ? -9.845 3.258 -6.012 1.00 98.56 83 PHE A C 1
ATOM 626 O O . PHE A 1 83 ? -9.167 3.196 -7.032 1.00 98.56 83 PHE A O 1
ATOM 633 N N . ALA A 1 84 ? -10.057 2.191 -5.237 1.00 98.62 84 ALA A N 1
ATOM 634 C CA . ALA A 1 84 ? -9.526 0.874 -5.573 1.00 98.62 84 ALA A CA 1
ATOM 635 C C . ALA A 1 84 ? -10.086 0.351 -6.904 1.00 98.62 84 ALA A C 1
ATOM 637 O O . ALA A 1 84 ? -9.322 -0.052 -7.780 1.00 98.62 84 ALA A O 1
ATOM 638 N N . LEU A 1 85 ? -11.410 0.412 -7.075 1.00 98.62 85 LEU A N 1
ATOM 639 C CA . LEU A 1 85 ? -12.093 -0.015 -8.292 1.00 98.62 85 LEU A CA 1
ATOM 640 C C . LEU A 1 85 ? -11.651 0.816 -9.501 1.00 98.62 85 LEU A C 1
ATOM 642 O O . LEU A 1 85 ? -11.290 0.244 -10.526 1.00 98.62 85 LEU A O 1
ATOM 646 N N . ALA A 1 86 ? -11.619 2.144 -9.369 1.00 98.56 86 ALA A N 1
ATOM 647 C CA . ALA A 1 86 ? -11.164 3.039 -10.428 1.00 98.56 86 ALA A CA 1
ATOM 648 C C . ALA A 1 86 ? -9.720 2.728 -10.848 1.00 98.56 86 ALA A C 1
ATOM 650 O O . ALA A 1 86 ? -9.442 2.613 -12.038 1.00 98.56 86 ALA A O 1
ATOM 651 N N . THR A 1 87 ? -8.813 2.512 -9.888 1.00 98.75 87 THR A N 1
ATOM 652 C CA . THR A 1 87 ? -7.427 2.121 -10.177 1.00 98.75 87 THR A CA 1
ATOM 653 C C . THR A 1 87 ? -7.355 0.801 -10.949 1.00 98.75 87 THR A C 1
ATOM 655 O O . THR A 1 87 ? -6.627 0.720 -11.934 1.00 98.75 87 THR A O 1
ATOM 658 N N . ILE A 1 88 ? -8.116 -0.227 -10.549 1.00 98.69 88 ILE A N 1
ATOM 659 C CA . ILE A 1 88 ? -8.131 -1.523 -11.252 1.00 98.69 88 ILE A CA 1
ATOM 660 C C . ILE A 1 88 ? -8.661 -1.355 -12.678 1.00 98.69 88 ILE A C 1
ATOM 662 O O . ILE A 1 88 ? -8.025 -1.823 -13.618 1.00 98.69 88 ILE A O 1
ATOM 666 N N . ILE A 1 89 ? -9.786 -0.655 -12.850 1.00 98.56 89 ILE A N 1
ATOM 667 C CA . ILE A 1 89 ? -10.392 -0.401 -14.164 1.00 98.56 89 ILE A CA 1
ATOM 668 C C . ILE A 1 89 ? -9.399 0.323 -15.081 1.00 98.56 89 ILE A C 1
ATOM 670 O O . ILE A 1 89 ? -9.161 -0.118 -16.204 1.00 98.56 89 ILE A O 1
ATOM 674 N N . CYS A 1 90 ? -8.761 1.389 -14.594 1.00 98.19 90 CYS A N 1
ATOM 675 C CA . CYS A 1 90 ? -7.738 2.108 -15.348 1.00 98.19 90 CYS A CA 1
ATOM 676 C C . CYS A 1 90 ? -6.534 1.219 -15.686 1.00 98.19 90 CYS A C 1
ATOM 678 O O . CYS A 1 90 ? -6.030 1.278 -16.804 1.00 98.19 90 CYS A O 1
ATOM 680 N N . GLY A 1 91 ? -6.090 0.367 -14.759 1.00 98.00 91 GLY A N 1
ATOM 681 C CA . GLY A 1 91 ? -5.016 -0.594 -15.009 1.00 98.00 91 GLY A CA 1
ATOM 682 C C . GLY A 1 91 ? -5.360 -1.588 -16.119 1.00 98.00 91 GLY A C 1
ATOM 683 O O . GLY A 1 91 ? -4.522 -1.847 -16.981 1.00 98.00 91 GLY A O 1
ATOM 684 N N . VAL A 1 92 ? -6.599 -2.087 -16.150 1.00 97.69 92 VAL A N 1
ATOM 685 C CA . VAL A 1 92 ? -7.095 -2.967 -17.220 1.00 97.69 92 VAL A CA 1
ATOM 686 C C . VAL A 1 92 ? -7.127 -2.225 -18.555 1.00 97.69 92 VAL A C 1
ATOM 688 O O . VAL A 1 92 ? -6.611 -2.747 -19.541 1.00 97.69 92 VAL A O 1
ATOM 691 N N . PHE A 1 93 ? -7.640 -0.992 -18.594 1.00 97.56 93 PHE A N 1
ATOM 692 C CA . PHE A 1 93 ? -7.641 -0.188 -19.820 1.00 97.56 93 PHE A CA 1
ATOM 6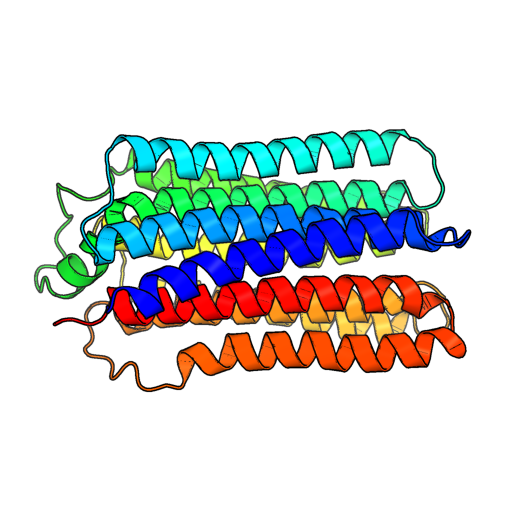93 C C . PHE A 1 93 ? -6.228 0.065 -20.353 1.00 97.56 93 PHE A C 1
ATOM 695 O O . PHE A 1 93 ? -5.984 -0.123 -21.547 1.00 97.56 93 PHE A O 1
ATOM 702 N N . ILE A 1 94 ? -5.282 0.420 -19.476 1.00 96.94 94 ILE A N 1
ATOM 703 C CA . ILE A 1 94 ? -3.870 0.586 -19.844 1.00 96.94 94 ILE A CA 1
ATOM 704 C C . ILE A 1 94 ? -3.297 -0.730 -20.370 1.00 96.94 94 ILE A C 1
ATOM 706 O O . ILE A 1 94 ? -2.568 -0.721 -21.351 1.00 96.94 94 ILE A O 1
ATOM 710 N N . LEU A 1 95 ? -3.632 -1.871 -19.765 1.00 94.62 95 LEU A N 1
ATOM 711 C CA . LEU A 1 95 ? -3.138 -3.164 -20.234 1.00 94.62 95 LEU A CA 1
ATOM 712 C C . LEU A 1 95 ? -3.631 -3.488 -21.654 1.00 94.62 95 LEU A C 1
ATOM 714 O O . LEU A 1 95 ? -2.896 -4.075 -22.446 1.00 94.62 95 LEU A O 1
ATOM 718 N N . THR A 1 96 ? -4.855 -3.077 -21.989 1.00 93.62 96 THR A N 1
ATOM 719 C CA . THR A 1 96 ? -5.459 -3.289 -23.313 1.00 93.62 96 THR A CA 1
ATOM 720 C C . THR A 1 96 ? -5.070 -2.245 -24.364 1.00 93.62 96 THR A C 1
ATOM 722 O O . THR A 1 96 ? -5.368 -2.444 -25.538 1.00 93.62 96 THR A O 1
ATOM 725 N N . SER A 1 97 ? -4.402 -1.148 -23.985 1.00 91.38 97 SER A N 1
ATOM 726 C CA . SER A 1 97 ? -4.149 -0.010 -24.885 1.00 91.38 97 SER A CA 1
ATOM 727 C C . SER A 1 97 ? -3.077 -0.267 -25.949 1.00 91.38 97 SER A C 1
ATOM 729 O O . SER A 1 97 ? -2.955 0.521 -26.881 1.00 91.38 97 SER A O 1
ATOM 731 N N . GLN A 1 98 ? -2.267 -1.322 -25.795 1.00 84.06 98 GLN A N 1
ATOM 732 C CA . GLN A 1 98 ? -1.120 -1.652 -26.659 1.00 84.06 98 GLN A CA 1
ATOM 733 C C . GLN A 1 98 ? -0.089 -0.513 -26.821 1.00 84.06 98 GLN A C 1
ATOM 735 O O . GLN A 1 98 ? 0.766 -0.555 -27.703 1.00 84.06 98 GLN A O 1
ATOM 740 N N . THR A 1 99 ? -0.118 0.501 -25.950 1.00 85.69 99 THR A N 1
ATOM 741 C CA . THR A 1 99 ? 0.860 1.597 -25.961 1.00 85.69 99 THR A CA 1
ATOM 742 C C . THR A 1 99 ? 2.209 1.135 -25.407 1.00 85.69 99 THR A C 1
ATOM 744 O O . THR A 1 99 ? 2.290 0.134 -24.690 1.00 85.69 99 THR A O 1
ATOM 747 N N . SER A 1 100 ? 3.291 1.871 -25.680 1.00 84.31 100 SER A N 1
ATOM 748 C CA . SER A 1 100 ? 4.607 1.543 -25.110 1.00 84.31 100 SER A CA 1
ATOM 749 C C . SER A 1 100 ? 4.547 1.469 -23.577 1.00 84.31 100 SER A C 1
ATOM 751 O O . SER A 1 100 ? 3.936 2.317 -22.926 1.00 84.31 100 SER A O 1
ATOM 753 N N . GLY A 1 101 ? 5.123 0.412 -22.999 1.00 88.62 101 GLY A N 1
ATOM 754 C CA . GLY A 1 101 ? 5.108 0.156 -21.554 1.00 88.62 101 GLY A CA 1
ATOM 755 C C . GLY A 1 101 ? 3.777 -0.348 -20.973 1.00 88.62 101 GLY A C 1
ATOM 756 O O . GLY A 1 101 ? 3.767 -0.763 -19.816 1.00 88.62 101 GLY A O 1
ATOM 757 N N . SER A 1 102 ? 2.690 -0.398 -21.758 1.00 93.75 102 SER A N 1
ATOM 758 C CA . SER A 1 102 ? 1.335 -0.807 -21.322 1.00 93.75 102 SER A CA 1
ATOM 759 C C . SER A 1 102 ? 1.302 -2.112 -20.529 1.00 93.75 102 SER A C 1
ATOM 761 O O . SER A 1 102 ? 0.595 -2.198 -19.527 1.00 93.75 102 SER A O 1
ATOM 763 N N . LEU A 1 103 ? 2.109 -3.105 -20.919 1.00 95.19 103 LEU A N 1
ATOM 764 C CA . LEU A 1 103 ? 2.201 -4.385 -20.217 1.00 95.19 103 LEU A CA 1
ATOM 765 C C . LEU A 1 103 ? 2.635 -4.199 -18.765 1.00 95.19 103 LEU A C 1
ATOM 767 O O . LEU A 1 103 ? 1.956 -4.675 -17.861 1.00 95.19 103 LEU A O 1
ATOM 771 N N . VAL A 1 104 ? 3.751 -3.509 -18.522 1.00 96.50 104 VAL A N 1
ATOM 772 C CA . VAL A 1 104 ? 4.238 -3.284 -17.155 1.00 96.50 104 VAL A CA 1
ATOM 773 C C . VAL A 1 104 ? 3.277 -2.358 -16.423 1.00 96.50 104 VAL A C 1
ATOM 775 O O . VAL A 1 104 ? 2.808 -2.701 -15.341 1.00 96.50 104 VAL A O 1
ATOM 778 N N . THR A 1 105 ? 2.933 -1.220 -17.027 1.00 97.69 105 THR A N 1
ATOM 779 C CA . THR A 1 105 ? 2.082 -0.203 -16.405 1.00 97.69 105 THR A CA 1
ATOM 780 C C . THR A 1 105 ? 0.731 -0.770 -15.988 1.00 97.69 105 THR A C 1
ATOM 782 O O . THR A 1 105 ? 0.337 -0.603 -14.840 1.00 97.69 105 THR A O 1
ATOM 785 N N . GLY A 1 106 ? 0.034 -1.472 -16.882 1.00 97.81 106 GLY A N 1
ATOM 786 C CA . GLY A 1 106 ? -1.305 -1.996 -16.630 1.00 97.81 106 GLY A CA 1
ATOM 787 C C . GLY A 1 106 ? -1.330 -3.017 -15.494 1.00 97.81 106 GLY A C 1
ATOM 788 O O . GLY A 1 106 ? -2.154 -2.906 -14.585 1.00 97.81 106 GLY A O 1
ATOM 789 N N . HIS A 1 107 ? -0.371 -3.950 -15.478 1.00 98.19 107 HIS A N 1
ATOM 790 C CA . HIS A 1 107 ? -0.217 -4.921 -14.391 1.00 98.19 107 HIS A CA 1
ATOM 791 C C . HIS A 1 107 ? 0.071 -4.246 -13.050 1.00 98.19 107 HIS A C 1
ATOM 793 O O . HIS A 1 107 ? -0.589 -4.539 -12.053 1.00 98.19 107 HIS A O 1
ATOM 799 N N . VAL A 1 108 ? 1.029 -3.315 -13.030 1.00 98.38 108 VAL A N 1
ATOM 800 C CA . VAL A 1 108 ? 1.403 -2.603 -11.806 1.00 98.38 108 VAL A CA 1
ATOM 801 C C . VAL A 1 108 ? 0.231 -1.777 -11.291 1.00 98.38 108 VAL A C 1
ATOM 803 O O . VAL A 1 108 ? -0.095 -1.885 -10.114 1.00 98.38 108 VAL A O 1
ATOM 806 N N . VAL A 1 109 ? -0.450 -1.016 -12.150 1.00 98.69 109 VAL A N 1
ATOM 807 C CA . VAL A 1 109 ? -1.613 -0.203 -11.767 1.00 98.69 109 VAL A CA 1
ATOM 808 C C . VAL A 1 109 ? -2.747 -1.083 -11.232 1.00 98.69 109 VAL A C 1
ATOM 810 O O . VAL A 1 109 ? -3.275 -0.780 -10.164 1.00 98.69 109 VAL A O 1
ATOM 813 N N . CYS A 1 110 ? -3.062 -2.218 -11.868 1.00 98.69 110 CYS A N 1
ATOM 814 C CA . CYS A 1 110 ? -4.018 -3.183 -11.307 1.00 98.69 110 CYS A CA 1
ATOM 815 C C . CYS A 1 110 ? -3.600 -3.636 -9.901 1.00 98.69 110 CYS A C 1
ATOM 817 O O . CYS A 1 110 ? -4.409 -3.616 -8.972 1.00 98.69 110 CYS A O 1
ATOM 819 N N . GLY A 1 111 ? -2.325 -3.988 -9.724 1.00 98.62 111 GLY A N 1
ATOM 820 C CA . GLY A 1 111 ? -1.769 -4.381 -8.433 1.00 98.62 111 GLY A CA 1
ATOM 821 C C . GLY A 1 111 ? -1.830 -3.275 -7.370 1.00 98.62 111 GLY A C 1
ATOM 822 O O . GLY A 1 111 ? -2.151 -3.558 -6.215 1.00 98.62 111 GLY A O 1
ATOM 823 N N . LEU A 1 112 ? -1.608 -2.007 -7.736 1.00 98.81 112 LEU A N 1
ATOM 824 C CA . LEU A 1 112 ? -1.810 -0.869 -6.829 1.00 98.81 112 LEU A CA 1
ATOM 825 C C . LEU A 1 112 ? -3.269 -0.778 -6.376 1.00 98.81 112 LEU A C 1
ATOM 827 O O . LEU A 1 112 ? -3.529 -0.532 -5.199 1.00 98.81 112 LEU A O 1
ATOM 831 N N . GLY A 1 113 ? -4.213 -1.062 -7.276 1.00 98.75 113 GLY A N 1
ATOM 832 C CA . GLY A 1 113 ? -5.629 -1.189 -6.947 1.00 98.75 113 GLY A CA 1
ATOM 833 C C . GLY A 1 113 ? -5.903 -2.284 -5.910 1.00 98.75 113 GLY A C 1
ATOM 834 O O . GLY A 1 113 ? -6.650 -2.045 -4.962 1.00 98.75 113 GLY A O 1
ATOM 835 N N . LEU A 1 114 ? -5.235 -3.441 -6.005 1.00 98.81 114 LEU A N 1
ATOM 836 C CA . LEU A 1 114 ? -5.319 -4.512 -4.996 1.00 98.81 114 LEU A CA 1
ATOM 837 C C . LEU A 1 114 ? -4.801 -4.057 -3.618 1.00 98.81 114 LEU A C 1
ATOM 839 O O . LEU A 1 114 ? -5.413 -4.365 -2.590 1.00 98.81 114 LEU A O 1
ATOM 843 N N . ILE A 1 115 ? -3.720 -3.269 -3.572 1.00 98.81 115 ILE A N 1
ATOM 844 C CA . ILE A 1 115 ? -3.262 -2.646 -2.317 1.00 98.81 115 ILE A CA 1
ATOM 845 C C . ILE A 1 115 ? -4.334 -1.691 -1.790 1.00 98.81 115 ILE A C 1
ATOM 847 O O . ILE A 1 115 ? -4.656 -1.730 -0.601 1.00 98.81 115 ILE A O 1
ATOM 851 N N . THR A 1 116 ? -4.922 -0.858 -2.654 1.00 98.81 116 THR A N 1
ATOM 852 C CA . THR A 1 116 ? -5.990 0.070 -2.263 1.00 98.81 116 THR A CA 1
ATOM 853 C C . THR A 1 116 ? -7.203 -0.669 -1.684 1.00 98.81 116 THR A C 1
ATOM 855 O O . THR A 1 116 ? -7.715 -0.230 -0.656 1.00 98.81 116 THR A O 1
ATOM 858 N N . VAL A 1 117 ? -7.609 -1.821 -2.243 1.00 98.81 117 VAL A N 1
ATOM 859 C CA . VAL A 1 117 ? -8.649 -2.699 -1.658 1.00 98.81 117 VAL A CA 1
ATOM 860 C C . VAL A 1 117 ? -8.270 -3.109 -0.234 1.00 98.81 117 VAL A C 1
ATOM 862 O O . VAL A 1 117 ? -9.069 -2.964 0.696 1.00 98.81 117 VAL A O 1
ATOM 865 N N . CYS A 1 118 ? -7.039 -3.583 -0.029 1.00 98.69 118 CYS A N 1
ATOM 866 C CA . CYS A 1 118 ? -6.581 -4.028 1.285 1.00 98.69 118 CYS A CA 1
ATOM 867 C C . CYS A 1 118 ? -6.556 -2.885 2.314 1.00 98.69 118 CYS A C 1
ATOM 869 O O . CYS A 1 118 ? -6.982 -3.061 3.457 1.00 98.69 118 CYS A O 1
ATOM 871 N N . VAL A 1 119 ? -6.115 -1.690 1.912 1.00 98.44 119 VAL A N 1
ATOM 872 C CA . VAL A 1 119 ? -6.102 -0.501 2.778 1.00 98.44 119 VAL A CA 1
ATOM 873 C C . VAL A 1 119 ? -7.521 0.005 3.066 1.00 98.44 119 VAL A C 1
ATOM 875 O O . VAL A 1 119 ? -7.825 0.339 4.210 1.00 98.44 119 VAL A O 1
ATOM 878 N N . ALA A 1 120 ? -8.425 0.006 2.083 1.00 98.50 120 ALA A N 1
ATOM 879 C CA . ALA A 1 120 ? -9.838 0.334 2.295 1.00 98.50 120 ALA A CA 1
ATOM 880 C C . ALA A 1 120 ? -10.509 -0.662 3.260 1.00 98.50 120 ALA A C 1
ATOM 882 O O . ALA A 1 120 ? -11.308 -0.279 4.122 1.00 98.50 120 ALA A O 1
ATOM 883 N N . THR A 1 121 ? -10.114 -1.936 3.195 1.00 98.56 121 THR A N 1
ATOM 884 C CA . THR A 1 121 ? -10.548 -2.954 4.160 1.00 98.56 121 THR A CA 1
ATOM 885 C C . THR A 1 121 ? -10.006 -2.661 5.560 1.00 98.56 121 THR A C 1
ATOM 887 O O . THR A 1 121 ? -10.742 -2.800 6.534 1.00 98.56 121 THR A O 1
ATOM 890 N N . ALA A 1 122 ? -8.765 -2.178 5.688 1.00 97.12 122 ALA A N 1
ATOM 891 C CA . ALA A 1 122 ? -8.218 -1.731 6.970 1.00 97.12 122 ALA A CA 1
ATOM 892 C C . ALA A 1 122 ? -8.968 -0.515 7.541 1.00 97.12 122 ALA A C 1
ATOM 894 O O . ALA A 1 122 ? -9.249 -0.489 8.743 1.00 97.12 122 ALA A O 1
ATOM 895 N N . ALA A 1 123 ? -9.377 0.443 6.701 1.00 96.38 123 ALA A N 1
ATOM 896 C CA . ALA A 1 123 ? -10.251 1.543 7.120 1.00 96.38 123 ALA A CA 1
ATOM 897 C C . ALA A 1 123 ? -11.593 1.015 7.653 1.00 96.38 123 ALA A C 1
ATOM 899 O O . ALA A 1 123 ? -12.033 1.413 8.731 1.00 96.38 123 ALA A O 1
ATOM 900 N N . THR A 1 124 ? -12.196 0.060 6.938 1.00 97.50 124 THR A N 1
ATOM 901 C CA . THR A 1 124 ? -13.464 -0.584 7.321 1.00 97.50 124 THR A CA 1
ATOM 902 C C . THR A 1 124 ? -13.332 -1.346 8.642 1.00 97.50 124 THR A C 1
ATOM 904 O O . THR A 1 124 ? -14.146 -1.171 9.545 1.00 97.50 124 THR A O 1
ATOM 907 N N . ALA A 1 125 ? -12.268 -2.136 8.805 1.00 97.19 125 ALA A N 1
ATOM 908 C CA . ALA A 1 125 ? -11.972 -2.837 10.051 1.00 97.19 125 ALA A CA 1
ATOM 909 C C . ALA A 1 125 ? -11.748 -1.871 11.223 1.00 97.19 125 ALA A C 1
ATOM 911 O O . ALA A 1 125 ? -12.049 -2.205 12.362 1.00 97.19 125 ALA A O 1
ATOM 912 N N . SER A 1 126 ? -11.282 -0.652 10.957 1.00 96.06 126 SER A N 1
ATOM 913 C CA . SER A 1 126 ? -11.038 0.361 11.983 1.00 96.06 126 SER A CA 1
ATOM 914 C C . SER A 1 126 ? -12.298 1.117 12.418 1.00 96.06 126 SER A C 1
ATOM 916 O O . SER A 1 126 ? -12.193 2.021 13.243 1.00 96.06 126 SER A O 1
ATOM 918 N N . SER A 1 127 ? -13.498 0.784 11.926 1.00 95.31 127 SER A N 1
ATOM 919 C CA . SER A 1 127 ? -14.731 1.536 12.225 1.00 95.31 127 SER A CA 1
ATOM 920 C C . SER A 1 127 ? -15.164 1.501 13.698 1.00 95.31 127 SER A C 1
ATOM 922 O O . SER A 1 127 ? -16.061 2.238 14.092 1.00 95.31 127 SER A O 1
ATOM 924 N N . ARG A 1 128 ? -14.580 0.605 14.504 1.00 94.56 128 ARG A N 1
ATOM 925 C CA . ARG A 1 128 ? -14.828 0.475 15.952 1.00 94.56 128 ARG A CA 1
ATOM 926 C C . ARG A 1 128 ? -13.518 0.458 16.744 1.00 94.56 128 ARG A C 1
ATOM 928 O O . ARG A 1 128 ? -13.386 -0.250 17.739 1.00 94.56 128 ARG A O 1
ATOM 935 N N . PHE A 1 129 ? -12.524 1.203 16.266 1.00 93.56 129 PHE A N 1
ATOM 936 C CA . PHE A 1 129 ? -11.169 1.251 16.811 1.00 93.56 129 PHE A CA 1
ATOM 937 C C . PHE A 1 129 ? -11.127 1.570 18.312 1.00 93.56 129 PHE A C 1
ATOM 939 O O . PHE A 1 129 ? -10.293 1.021 19.028 1.00 93.56 129 PHE A O 1
ATOM 946 N N . SER A 1 130 ? -12.057 2.390 18.815 1.00 91.38 130 SER A N 1
ATOM 947 C CA . SER A 1 130 ? -12.151 2.738 20.243 1.00 91.38 130 SER A CA 1
ATOM 948 C C . SER A 1 130 ? -12.368 1.534 21.176 1.00 91.38 130 SER A C 1
ATOM 950 O O . SER A 1 130 ? -12.120 1.643 22.377 1.00 91.38 130 SER A O 1
ATOM 952 N N . LEU A 1 131 ? -12.786 0.377 20.648 1.00 92.62 131 LEU A N 1
ATOM 953 C CA . LEU A 1 131 ? -12.933 -0.859 21.418 1.00 92.62 131 LEU A CA 1
ATOM 954 C C . LEU A 1 131 ? -11.601 -1.571 21.686 1.00 92.62 131 LEU A C 1
ATOM 956 O O . LEU A 1 131 ? -11.516 -2.308 22.660 1.00 92.62 131 LEU A O 1
ATOM 960 N N . ILE A 1 132 ? -10.551 -1.341 20.889 1.00 91.81 132 ILE A N 1
ATOM 961 C CA . ILE A 1 132 ? -9.242 -1.992 21.084 1.00 91.81 132 ILE A CA 1
ATOM 962 C C . ILE A 1 132 ? -8.646 -1.693 22.470 1.00 91.81 132 ILE A C 1
ATOM 964 O O . ILE A 1 132 ? -8.350 -2.651 23.188 1.00 91.81 132 ILE A O 1
ATOM 968 N N . PRO A 1 133 ? -8.476 -0.423 22.898 1.00 88.56 133 PRO A N 1
ATOM 969 C CA . PRO A 1 133 ? -7.924 -0.135 24.222 1.00 88.56 133 PRO A CA 1
ATOM 970 C C . PRO A 1 133 ? -8.824 -0.639 25.358 1.00 88.56 133 PRO A C 1
ATOM 972 O O . PRO A 1 133 ? -8.301 -1.096 26.372 1.00 88.56 133 PRO A O 1
ATOM 975 N N . ARG A 1 134 ? -10.155 -0.632 25.173 1.00 89.19 134 ARG A N 1
ATOM 976 C CA . ARG A 1 134 ? -11.117 -1.169 26.153 1.00 89.19 134 ARG A CA 1
ATOM 977 C C . ARG A 1 134 ? -10.964 -2.680 26.323 1.00 89.19 134 ARG A C 1
ATOM 979 O O . ARG A 1 134 ? -10.793 -3.145 27.441 1.00 89.19 134 ARG A O 1
ATOM 986 N N . ASN A 1 135 ? -10.938 -3.427 25.221 1.00 91.25 135 ASN A N 1
ATOM 987 C CA . ASN A 1 135 ? -10.767 -4.881 25.245 1.00 91.25 135 ASN A CA 1
ATOM 988 C C . ASN A 1 135 ? -9.383 -5.280 25.767 1.00 91.25 135 ASN A C 1
ATOM 990 O O . ASN A 1 135 ? -9.258 -6.251 26.496 1.00 91.25 135 ASN A O 1
ATOM 994 N N . SER A 1 136 ? -8.346 -4.502 25.446 1.00 87.81 136 SER A N 1
ATOM 995 C CA . SER A 1 136 ? -6.990 -4.722 25.963 1.00 87.81 136 SER A CA 1
ATOM 996 C C . SER A 1 136 ? -6.878 -4.507 27.484 1.00 87.81 136 SER A C 1
ATOM 998 O O . SER A 1 136 ? -5.961 -5.023 28.125 1.00 87.81 136 SER A O 1
ATOM 1000 N N . ALA A 1 137 ? -7.771 -3.713 28.081 1.00 86.50 137 ALA A N 1
ATOM 1001 C CA . ALA A 1 137 ? -7.829 -3.506 29.528 1.00 86.50 137 ALA A CA 1
ATOM 1002 C C . ALA A 1 137 ? -8.693 -4.553 30.256 1.00 86.50 137 ALA A C 1
ATOM 1004 O O . ALA A 1 137 ? -8.567 -4.689 31.469 1.00 86.50 137 ALA A O 1
ATOM 1005 N N . ASP A 1 138 ? -9.538 -5.296 29.537 1.00 85.44 138 ASP A N 1
ATOM 1006 C CA . ASP A 1 138 ? -10.392 -6.333 30.114 1.00 85.44 138 ASP A CA 1
ATOM 1007 C C . ASP A 1 138 ? -9.567 -7.576 30.488 1.00 85.44 138 ASP A C 1
ATOM 1009 O O . ASP A 1 138 ? -9.040 -8.283 29.630 1.00 85.44 138 ASP A O 1
ATOM 1013 N N . ALA A 1 139 ? -9.460 -7.864 31.785 1.00 81.12 139 ALA A N 1
ATOM 1014 C CA . ALA A 1 139 ? -8.712 -9.012 32.296 1.00 81.12 139 ALA A CA 1
ATOM 1015 C C . ALA A 1 139 ? -9.367 -10.368 31.971 1.00 81.12 139 ALA A C 1
ATOM 1017 O O . ALA A 1 139 ? -8.706 -11.399 32.073 1.00 81.12 139 ALA A O 1
ATOM 1018 N N . SER A 1 140 ? -10.646 -10.386 31.580 1.00 81.12 140 SER A N 1
ATOM 1019 C CA . SER A 1 140 ? -11.390 -11.621 31.308 1.00 81.12 140 SER A CA 1
ATOM 1020 C C . SER A 1 140 ? -11.148 -12.201 29.911 1.00 81.12 140 SER A C 1
ATOM 1022 O O . SER A 1 140 ? -11.553 -13.334 29.651 1.00 81.12 140 SER A O 1
ATOM 1024 N N . PHE A 1 141 ? -10.498 -11.448 29.008 1.00 79.38 141 PHE A N 1
ATOM 1025 C CA . PHE A 1 141 ? -10.329 -11.815 27.592 1.00 79.38 141 PHE A CA 1
ATOM 1026 C C . PHE A 1 141 ? -11.660 -12.207 26.921 1.00 79.38 141 PHE A C 1
ATOM 1028 O O . PHE A 1 141 ? -11.707 -13.057 26.026 1.00 79.38 141 PHE A O 1
ATOM 1035 N N . SER A 1 142 ? -12.762 -11.613 27.386 1.00 85.56 142 SER A N 1
ATOM 1036 C CA . SER A 1 142 ? -14.096 -11.948 26.915 1.00 85.56 142 SER A CA 1
ATOM 1037 C C . SER A 1 142 ? -14.366 -11.372 25.524 1.00 85.56 142 SER A C 1
ATOM 1039 O O . SER A 1 142 ? -13.773 -10.388 25.072 1.00 85.56 142 SER A O 1
ATOM 1041 N N . ILE A 1 143 ? -15.285 -12.014 24.805 1.00 90.75 143 ILE A N 1
ATOM 1042 C CA . ILE A 1 143 ? -15.749 -11.511 23.514 1.00 90.75 143 ILE A CA 1
ATOM 1043 C C . ILE A 1 143 ? -16.578 -10.255 23.768 1.00 90.75 143 ILE A C 1
ATOM 1045 O O . ILE A 1 143 ? -17.575 -10.317 24.483 1.00 90.75 143 ILE 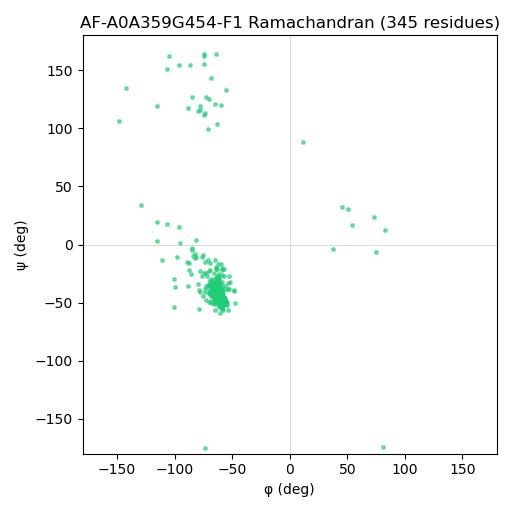A O 1
ATOM 1049 N N . ASN A 1 144 ? -16.224 -9.141 23.125 1.00 91.94 144 ASN A N 1
ATOM 1050 C CA . ASN A 1 144 ? -16.963 -7.896 23.287 1.00 91.94 144 ASN A CA 1
ATOM 1051 C C . ASN A 1 144 ? -18.265 -7.919 22.453 1.00 91.94 144 ASN A C 1
ATOM 1053 O O . ASN A 1 144 ? -18.178 -7.965 21.221 1.00 91.94 144 ASN A O 1
ATOM 1057 N N . PRO A 1 145 ? -19.464 -7.806 23.066 1.00 91.69 145 PRO A N 1
ATOM 1058 C CA . PRO A 1 145 ? -20.741 -7.778 22.340 1.00 91.69 145 PRO A CA 1
ATOM 1059 C C . PRO A 1 145 ? -20.902 -6.577 21.394 1.00 91.69 145 PRO A C 1
ATOM 1061 O O . PRO A 1 145 ? -21.606 -6.663 20.392 1.00 91.69 145 PRO A O 1
ATOM 1064 N N . GLN A 1 146 ? -20.234 -5.457 21.689 1.00 92.75 146 GLN A N 1
ATOM 1065 C CA . GLN A 1 146 ? -20.178 -4.256 20.843 1.00 92.75 146 GLN A CA 1
ATOM 1066 C C . GLN A 1 146 ? -19.128 -4.386 19.721 1.00 92.75 146 GLN A C 1
ATOM 1068 O O . GLN A 1 146 ? -19.070 -3.558 18.805 1.00 92.75 146 GLN A O 1
ATOM 1073 N N . GLY A 1 147 ? -18.280 -5.417 19.780 1.00 93.12 147 GLY A N 1
ATOM 1074 C CA . GLY A 1 147 ? -17.280 -5.748 18.771 1.00 93.12 147 GLY A CA 1
ATOM 1075 C C . GLY A 1 147 ? -17.884 -6.352 17.500 1.00 93.12 147 GLY A C 1
ATOM 1076 O O . GLY A 1 147 ? -19.100 -6.420 17.317 1.00 93.12 147 GLY A O 1
ATOM 1077 N N . PHE A 1 148 ? -17.023 -6.776 16.576 1.00 95.88 148 PHE A N 1
ATOM 1078 C CA . PHE A 1 148 ? -17.480 -7.426 15.349 1.00 95.88 148 PHE A CA 1
ATOM 1079 C C . PHE A 1 148 ? -18.087 -8.802 15.625 1.00 95.88 148 PHE A C 1
ATOM 1081 O O . PHE A 1 148 ? -17.561 -9.583 16.421 1.00 95.88 148 PHE A O 1
ATOM 1088 N N . THR A 1 149 ? -19.141 -9.147 14.883 1.00 96.06 149 THR A N 1
ATOM 1089 C CA . THR A 1 149 ? -19.610 -10.536 14.833 1.00 96.06 149 THR A CA 1
ATOM 1090 C C . THR A 1 149 ? -18.543 -11.433 14.196 1.00 96.06 149 THR A C 1
ATOM 1092 O O . THR A 1 149 ? -17.619 -10.961 13.526 1.00 96.06 149 THR A O 1
ATOM 1095 N N . ILE A 1 150 ? -18.670 -12.752 14.377 1.00 94.56 150 ILE A N 1
ATOM 1096 C CA . ILE A 1 150 ? -17.787 -13.720 13.705 1.00 94.56 150 ILE A CA 1
ATOM 1097 C C . ILE A 1 150 ? -17.845 -13.509 12.188 1.00 94.56 150 ILE A C 1
ATOM 1099 O O . ILE A 1 150 ? -16.799 -13.369 11.563 1.00 94.56 150 ILE A O 1
ATOM 1103 N N . GLY A 1 151 ? -19.054 -13.390 11.626 1.00 96.31 151 GLY A N 1
ATOM 1104 C CA . GLY A 1 151 ? -19.254 -13.138 10.199 1.00 96.31 151 GLY A CA 1
ATOM 1105 C C . GLY A 1 151 ? -18.549 -11.867 9.725 1.00 96.31 151 GLY A C 1
ATOM 1106 O O . GLY A 1 151 ? -17.787 -11.920 8.771 1.00 96.31 151 GLY A O 1
ATOM 1107 N N . GLN A 1 152 ? -18.701 -10.744 10.434 1.00 96.62 152 GLN A N 1
ATOM 1108 C CA . GLN A 1 152 ? -18.031 -9.487 10.073 1.00 96.62 152 GLN A CA 1
ATOM 1109 C C . GLN A 1 152 ? -16.502 -9.609 10.099 1.00 96.62 152 GLN A C 1
ATOM 1111 O O . GLN A 1 152 ? -15.832 -9.179 9.160 1.00 96.62 152 GLN A O 1
ATOM 1116 N N . SER A 1 153 ? -15.943 -10.212 11.153 1.00 96.12 153 SER A N 1
ATOM 1117 C CA . SER A 1 153 ? -14.494 -10.399 11.267 1.00 96.12 153 SER A CA 1
ATOM 1118 C C . SER A 1 153 ? -13.953 -11.327 10.177 1.00 96.12 153 SER A C 1
ATOM 1120 O O . SER A 1 153 ? -12.927 -11.012 9.574 1.00 96.12 153 SER A O 1
ATOM 1122 N N . VAL A 1 154 ? -14.646 -12.434 9.896 1.00 96.81 154 VAL A N 1
ATOM 1123 C CA . VAL A 1 154 ? -14.276 -13.382 8.836 1.00 96.81 154 VAL A CA 1
ATOM 1124 C C . VAL A 1 154 ? -14.365 -12.725 7.464 1.00 96.81 154 VAL A C 1
ATOM 1126 O O . VAL A 1 154 ? -13.429 -12.869 6.687 1.00 96.81 154 VAL A O 1
ATOM 1129 N N . THR A 1 155 ? -15.412 -11.950 7.176 1.00 98.12 155 THR A N 1
ATOM 1130 C CA . THR A 1 155 ? -15.560 -11.247 5.893 1.00 98.12 155 THR A CA 1
ATOM 1131 C C . THR A 1 155 ? -14.421 -10.260 5.652 1.00 98.12 155 THR A C 1
ATOM 1133 O O . THR A 1 155 ? -13.808 -10.289 4.589 1.00 98.12 155 THR A O 1
ATOM 1136 N N . LEU A 1 156 ? -14.080 -9.423 6.639 1.00 98.06 156 LEU A N 1
ATOM 1137 C CA . LEU A 1 156 ? -12.989 -8.448 6.504 1.00 98.06 156 LEU A CA 1
ATOM 1138 C C . LEU A 1 156 ? -11.641 -9.130 6.235 1.00 98.06 156 LEU A C 1
ATOM 1140 O O . LEU A 1 156 ? -10.904 -8.719 5.342 1.00 98.06 156 LEU A O 1
ATOM 1144 N N . ILE A 1 157 ? -11.331 -10.195 6.981 1.00 98.31 157 ILE A N 1
ATOM 1145 C CA . ILE A 1 157 ? -10.102 -10.977 6.784 1.00 98.31 157 ILE A CA 1
ATOM 1146 C C . ILE A 1 157 ? -10.143 -11.716 5.437 1.00 98.31 157 ILE A C 1
ATOM 1148 O O . ILE A 1 157 ? -9.128 -11.798 4.747 1.00 98.31 157 ILE A O 1
ATOM 1152 N N . GLY A 1 158 ? -11.311 -12.220 5.040 1.00 98.50 158 GLY A N 1
ATOM 1153 C CA . GLY A 1 158 ? -11.537 -12.917 3.778 1.00 98.50 158 GLY A CA 1
ATOM 1154 C C . GLY A 1 158 ? -11.274 -12.032 2.563 1.00 98.50 158 GLY A C 1
ATOM 1155 O O . GLY A 1 158 ? -10.571 -12.468 1.657 1.00 98.50 158 GLY A O 1
ATOM 1156 N N . ILE A 1 159 ? -11.740 -10.777 2.571 1.00 98.56 159 ILE A N 1
ATOM 1157 C CA . ILE A 1 159 ? -11.518 -9.816 1.475 1.00 98.56 159 ILE A CA 1
ATOM 1158 C C . ILE A 1 159 ? -10.020 -9.607 1.226 1.00 98.56 159 ILE A C 1
ATOM 1160 O O . ILE A 1 159 ? -9.546 -9.774 0.099 1.00 98.56 159 ILE A O 1
ATOM 1164 N N . VAL A 1 160 ? -9.245 -9.291 2.269 1.00 98.56 160 VAL A N 1
ATOM 1165 C CA . VAL A 1 160 ? -7.795 -9.077 2.115 1.00 98.56 160 VAL A CA 1
ATOM 1166 C C . VAL A 1 160 ? -7.039 -10.362 1.791 1.00 98.56 160 VAL A C 1
ATOM 1168 O O . VAL A 1 160 ? -6.075 -10.322 1.031 1.00 98.56 160 VAL A O 1
ATOM 1171 N N . SER A 1 161 ? -7.496 -11.509 2.297 1.00 98.62 161 SER A N 1
ATOM 1172 C CA . SER A 1 161 ? -6.886 -12.808 1.989 1.00 98.62 161 SER A CA 1
ATOM 1173 C C . SER A 1 161 ? -7.108 -13.200 0.528 1.00 98.62 161 SER A C 1
ATOM 1175 O O . SER A 1 161 ? -6.161 -13.597 -0.146 1.00 98.62 161 SER A O 1
ATOM 1177 N N . ALA A 1 162 ? -8.327 -13.022 0.008 1.00 98.62 162 ALA A N 1
ATOM 1178 C CA . ALA A 1 162 ? -8.647 -13.248 -1.399 1.00 98.62 162 ALA A CA 1
ATOM 1179 C C . ALA A 1 162 ? -7.873 -12.288 -2.313 1.00 98.62 162 ALA A C 1
ATOM 1181 O O . ALA A 1 162 ? -7.342 -12.701 -3.340 1.00 98.62 162 ALA A O 1
ATOM 1182 N N . THR A 1 163 ? -7.739 -11.024 -1.905 1.00 98.62 163 THR A N 1
ATOM 1183 C CA . THR A 1 163 ? -6.974 -10.011 -2.647 1.00 98.62 163 THR A CA 1
ATOM 1184 C C . THR A 1 163 ? -5.482 -10.352 -2.708 1.00 98.62 163 THR A C 1
ATOM 1186 O O . THR A 1 163 ? -4.868 -10.272 -3.771 1.00 98.62 163 THR A O 1
ATOM 1189 N N . ALA A 1 164 ? -4.887 -10.783 -1.592 1.00 98.69 164 ALA A N 1
ATOM 1190 C CA . ALA A 1 164 ? -3.496 -11.230 -1.560 1.00 98.69 164 ALA A CA 1
ATOM 1191 C C . ALA A 1 164 ? -3.281 -12.507 -2.384 1.00 98.69 164 ALA A C 1
ATOM 1193 O O . ALA A 1 164 ? -2.300 -12.597 -3.119 1.00 98.69 164 ALA A O 1
ATOM 1194 N N . LEU A 1 165 ? -4.207 -13.470 -2.306 1.00 98.69 165 LEU A N 1
ATOM 1195 C CA . LEU A 1 165 ? -4.171 -14.677 -3.130 1.00 98.69 165 LEU A CA 1
ATOM 1196 C C . LEU A 1 165 ? -4.227 -14.327 -4.621 1.00 98.69 165 LEU A C 1
ATOM 1198 O O . LEU A 1 165 ? -3.417 -14.836 -5.389 1.00 98.69 165 LEU A O 1
ATOM 1202 N N . ALA A 1 166 ? -5.123 -13.422 -5.023 1.00 98.56 166 ALA A N 1
ATOM 1203 C CA . ALA A 1 166 ? -5.205 -12.944 -6.399 1.00 98.56 166 ALA A CA 1
ATOM 1204 C C . ALA A 1 166 ? -3.883 -12.305 -6.854 1.00 98.56 166 ALA A C 1
ATOM 1206 O O . ALA A 1 166 ? -3.402 -12.621 -7.939 1.00 98.56 166 ALA A O 1
ATOM 1207 N N . ALA A 1 167 ? -3.250 -11.477 -6.013 1.00 98.56 167 ALA A N 1
ATOM 1208 C CA . ALA A 1 167 ? -1.946 -10.885 -6.315 1.00 98.56 167 ALA A CA 1
ATOM 1209 C C . ALA A 1 167 ? -0.842 -11.947 -6.491 1.00 98.56 167 ALA A C 1
ATOM 1211 O O . ALA A 1 167 ? -0.061 -11.859 -7.438 1.00 98.56 167 ALA A O 1
ATOM 1212 N N . TRP 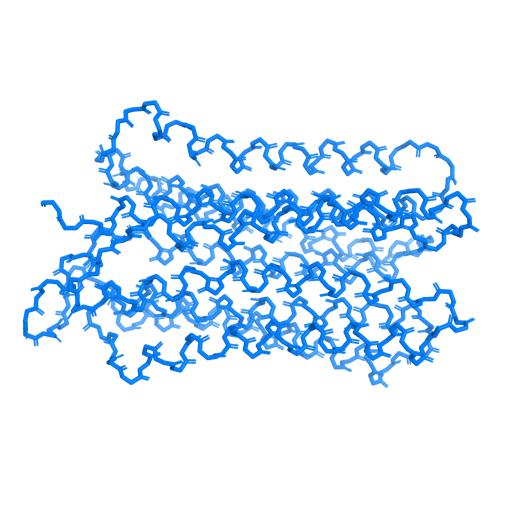A 1 168 ? -0.801 -12.972 -5.631 1.00 98.62 168 TRP A N 1
ATOM 1213 C CA . TRP A 1 168 ? 0.145 -14.088 -5.749 1.00 98.62 168 TRP A CA 1
ATOM 1214 C C . TRP A 1 168 ? -0.083 -14.922 -7.009 1.00 98.62 168 TRP A C 1
ATOM 1216 O O . TRP A 1 168 ? 0.868 -15.189 -7.739 1.00 98.62 168 TRP A O 1
ATOM 1226 N N . VAL A 1 169 ? -1.332 -15.297 -7.298 1.00 98.62 169 VAL A N 1
ATOM 1227 C CA . VAL A 1 169 ? -1.684 -16.034 -8.521 1.00 98.62 169 VAL A CA 1
ATOM 1228 C C . VAL A 1 169 ? -1.275 -15.228 -9.751 1.00 98.62 169 VAL A C 1
ATOM 1230 O O . VAL A 1 169 ? -0.636 -15.767 -10.651 1.00 98.62 169 VAL A O 1
ATOM 1233 N N . TRP A 1 170 ? -1.563 -13.926 -9.771 1.00 98.25 170 TRP A N 1
ATOM 1234 C CA . TRP A 1 170 ? -1.197 -13.055 -10.886 1.00 98.25 170 TRP A CA 1
ATOM 1235 C C . TRP A 1 170 ? 0.324 -12.943 -11.055 1.00 98.25 170 TRP A C 1
ATOM 1237 O O . TRP A 1 170 ? 0.839 -13.104 -12.160 1.00 98.25 170 TRP A O 1
ATOM 1247 N N . CYS A 1 171 ? 1.057 -12.748 -9.957 1.00 97.88 171 CYS A N 1
ATOM 1248 C CA . CYS A 1 171 ? 2.518 -12.765 -9.935 1.00 97.88 171 CYS A CA 1
ATOM 1249 C C . CYS A 1 171 ? 3.085 -14.068 -10.525 1.00 97.88 171 CYS A C 1
ATOM 1251 O O . CYS A 1 171 ? 3.954 -14.031 -11.396 1.00 97.88 171 CYS A O 1
ATOM 1253 N N . ILE A 1 172 ? 2.588 -15.225 -10.078 1.00 98.00 172 ILE A N 1
ATOM 1254 C CA . ILE A 1 172 ? 3.041 -16.538 -10.556 1.00 98.00 172 ILE A CA 1
ATOM 1255 C C . ILE A 1 172 ? 2.747 -16.693 -12.050 1.00 98.00 172 ILE A C 1
ATOM 1257 O O . ILE A 1 172 ? 3.621 -17.115 -12.803 1.00 98.00 172 ILE A O 1
ATOM 1261 N N . LEU A 1 173 ? 1.551 -16.309 -12.504 1.00 97.62 173 LEU A N 1
ATOM 1262 C CA . LEU A 1 173 ? 1.188 -16.379 -13.919 1.00 97.62 173 LEU A CA 1
ATOM 1263 C C . LEU A 1 173 ? 2.101 -15.514 -14.796 1.00 97.62 173 LEU A C 1
ATOM 1265 O O . LEU A 1 173 ? 2.475 -15.958 -15.879 1.00 97.62 173 LEU A O 1
ATOM 1269 N N . LEU A 1 174 ? 2.499 -14.328 -14.326 1.00 97.19 174 LEU A N 1
ATOM 1270 C CA . LEU A 1 174 ? 3.446 -13.465 -15.036 1.00 97.19 174 LEU A CA 1
ATOM 1271 C C . LEU A 1 174 ? 4.826 -14.106 -15.182 1.00 97.19 174 LEU A C 1
ATOM 1273 O O . LEU A 1 174 ? 5.419 -14.012 -16.253 1.00 97.19 174 LEU A O 1
ATOM 1277 N N . PHE A 1 175 ? 5.322 -14.783 -14.144 1.00 96.44 175 PHE A N 1
ATOM 1278 C CA . PHE A 1 175 ? 6.609 -15.476 -14.220 1.00 96.44 175 PHE A CA 1
ATOM 1279 C C . PHE A 1 175 ? 6.555 -16.756 -15.056 1.00 96.44 175 PHE A C 1
ATOM 1281 O O . PHE A 1 175 ? 7.494 -17.034 -15.792 1.00 96.44 175 PHE A O 1
ATOM 1288 N N . VAL A 1 176 ? 5.470 -17.528 -14.965 1.00 96.50 176 VAL A N 1
ATOM 1289 C CA . VAL A 1 176 ? 5.354 -18.828 -15.647 1.00 96.50 176 VAL A CA 1
ATOM 1290 C C . VAL A 1 176 ? 5.021 -18.673 -17.130 1.00 96.50 176 VAL A C 1
ATOM 1292 O O . VAL A 1 176 ? 5.520 -19.434 -17.952 1.00 96.50 176 VAL A O 1
ATOM 1295 N N . ARG A 1 177 ? 4.160 -17.713 -17.489 1.00 93.44 177 ARG A N 1
ATOM 1296 C CA . ARG A 1 177 ? 3.713 -17.509 -18.879 1.00 93.44 177 ARG A CA 1
ATOM 1297 C C . ARG A 1 177 ? 4.475 -16.404 -19.605 1.00 93.44 177 ARG A C 1
ATOM 1299 O O . ARG A 1 177 ? 4.308 -16.244 -20.811 1.00 93.44 177 ARG A O 1
ATOM 1306 N N . GLY A 1 178 ? 5.264 -15.615 -18.882 1.00 88.06 178 GLY A N 1
ATOM 1307 C CA . GLY A 1 178 ? 5.974 -14.474 -19.434 1.00 88.06 178 GLY A CA 1
ATOM 1308 C C . GLY A 1 178 ? 7.147 -14.876 -20.316 1.00 88.06 178 GLY A C 1
ATOM 1309 O O . GLY A 1 178 ? 8.041 -15.592 -19.884 1.00 88.06 178 GLY A O 1
ATOM 1310 N N . THR A 1 179 ? 7.179 -14.355 -21.539 1.00 89.50 179 THR A N 1
ATOM 1311 C CA . THR A 1 179 ? 8.262 -14.608 -22.510 1.00 89.50 179 THR A CA 1
ATOM 1312 C C . THR A 1 179 ? 9.134 -13.381 -22.777 1.00 89.50 179 THR A C 1
ATOM 1314 O O . THR A 1 179 ? 10.213 -13.491 -23.350 1.00 89.50 179 THR A O 1
ATOM 1317 N N . LEU A 1 180 ? 8.677 -12.200 -22.352 1.00 92.44 180 LEU A N 1
ATOM 1318 C CA . LEU A 1 180 ? 9.362 -10.920 -22.572 1.00 92.44 180 LEU A CA 1
ATOM 1319 C C . LEU A 1 180 ? 9.998 -10.404 -21.273 1.00 92.44 180 LEU A C 1
ATOM 1321 O O . LEU A 1 180 ? 9.399 -10.591 -20.211 1.00 92.44 180 LEU A O 1
ATOM 1325 N N . PRO A 1 181 ? 11.101 -9.631 -21.335 1.00 93.75 181 PRO A N 1
ATOM 1326 C CA . PRO A 1 181 ? 11.682 -8.960 -20.164 1.00 93.75 181 PRO A CA 1
ATOM 1327 C C . PRO A 1 181 ? 10.667 -8.120 -19.370 1.00 93.75 181 PRO A C 1
ATOM 1329 O O . PRO A 1 181 ? 10.725 -8.047 -18.145 1.00 93.75 181 PRO A O 1
ATOM 1332 N N . ALA A 1 182 ? 9.678 -7.541 -20.058 1.00 94.44 182 ALA A N 1
ATOM 1333 C CA . ALA A 1 182 ? 8.580 -6.800 -19.443 1.00 94.44 182 ALA A CA 1
ATOM 1334 C C . ALA A 1 182 ? 7.734 -7.654 -18.476 1.00 94.44 182 ALA A C 1
ATOM 1336 O O . ALA A 1 182 ? 7.273 -7.139 -17.461 1.00 94.44 182 ALA A O 1
ATOM 1337 N N . HIS A 1 183 ? 7.571 -8.957 -18.734 1.00 96.00 183 HIS A N 1
ATOM 1338 C CA . HIS A 1 183 ? 6.874 -9.862 -17.816 1.00 96.00 183 HIS A CA 1
ATOM 1339 C C . HIS A 1 183 ? 7.683 -10.120 -16.546 1.00 96.00 183 HIS A C 1
ATOM 1341 O O . HIS A 1 183 ? 7.097 -10.206 -15.473 1.00 96.00 183 HIS A O 1
ATOM 1347 N N . ILE A 1 184 ? 9.017 -10.180 -16.641 1.00 96.38 184 ILE A N 1
ATOM 1348 C CA . ILE A 1 184 ? 9.892 -10.288 -15.464 1.00 96.38 184 ILE A CA 1
ATOM 1349 C C . ILE A 1 184 ? 9.749 -9.030 -14.607 1.00 96.38 184 ILE A C 1
ATOM 1351 O O . ILE A 1 184 ? 9.593 -9.135 -13.392 1.00 96.38 184 ILE A O 1
ATOM 1355 N N . VAL A 1 185 ? 9.743 -7.844 -15.228 1.00 97.38 185 VAL A N 1
ATOM 1356 C CA . VAL A 1 185 ? 9.535 -6.574 -14.514 1.00 97.38 185 VAL A CA 1
ATOM 1357 C C . VAL A 1 185 ? 8.157 -6.546 -13.851 1.00 97.38 185 VAL A C 1
ATOM 1359 O O . VAL A 1 185 ? 8.072 -6.355 -12.639 1.00 97.38 185 VAL A O 1
ATOM 1362 N N . ALA A 1 186 ? 7.087 -6.787 -14.613 1.00 97.69 186 ALA A N 1
ATOM 1363 C CA . ALA A 1 186 ? 5.719 -6.790 -14.098 1.00 97.69 186 ALA A CA 1
ATOM 1364 C C . ALA A 1 186 ? 5.528 -7.838 -12.989 1.00 97.69 186 ALA A C 1
ATOM 1366 O O . ALA A 1 186 ? 4.986 -7.517 -11.936 1.00 97.69 186 ALA A O 1
ATOM 1367 N N . GLY A 1 187 ? 6.022 -9.062 -13.191 1.00 98.06 187 GLY A N 1
ATOM 1368 C CA . GLY A 1 187 ? 5.963 -10.155 -12.222 1.00 98.06 187 GLY A CA 1
ATOM 1369 C C . GLY A 1 187 ? 6.713 -9.829 -10.934 1.00 98.06 187 GLY A C 1
ATOM 1370 O O . GLY A 1 187 ? 6.187 -10.041 -9.848 1.00 98.06 187 GLY A O 1
ATOM 1371 N N . SER A 1 188 ? 7.894 -9.214 -11.035 1.00 98.31 188 SER A N 1
ATOM 1372 C CA . SER A 1 188 ? 8.686 -8.801 -9.868 1.00 98.31 188 SER A CA 1
ATOM 1373 C C . SER A 1 188 ? 8.004 -7.691 -9.074 1.00 98.31 188 SER A C 1
ATOM 1375 O O . SER A 1 188 ? 7.959 -7.741 -7.848 1.00 98.31 188 SER A O 1
ATOM 1377 N N . VAL A 1 189 ? 7.411 -6.700 -9.743 1.00 98.44 189 VAL A N 1
ATOM 1378 C CA . VAL A 1 189 ? 6.633 -5.668 -9.042 1.00 98.44 189 VAL A CA 1
ATOM 1379 C C . VAL A 1 189 ? 5.373 -6.277 -8.415 1.00 98.44 189 VAL A C 1
ATOM 1381 O O . VAL A 1 189 ? 5.080 -6.000 -7.252 1.00 98.44 189 VAL A O 1
ATOM 1384 N N . MET A 1 190 ? 4.676 -7.171 -9.126 1.00 98.50 190 MET A N 1
ATOM 1385 C CA . MET A 1 190 ? 3.520 -7.904 -8.598 1.00 98.50 190 MET A CA 1
ATOM 1386 C C . MET A 1 190 ? 3.873 -8.795 -7.403 1.00 98.50 190 MET A C 1
ATOM 1388 O O . MET A 1 190 ? 3.062 -8.904 -6.487 1.00 98.50 190 MET A O 1
ATOM 1392 N N . PHE A 1 191 ? 5.081 -9.361 -7.350 1.00 98.75 191 PHE A N 1
ATOM 1393 C CA . PHE A 1 191 ? 5.592 -10.077 -6.179 1.00 98.75 191 PHE A CA 1
ATOM 1394 C C . PHE A 1 191 ? 5.646 -9.160 -4.953 1.00 98.75 191 PHE A C 1
ATOM 1396 O O . PHE A 1 191 ? 5.079 -9.477 -3.909 1.00 98.75 191 PHE A O 1
ATOM 1403 N N . GLY A 1 192 ? 6.267 -7.982 -5.082 1.00 98.69 192 GLY A N 1
ATOM 1404 C CA . GLY A 1 192 ? 6.325 -7.013 -3.984 1.00 98.69 192 GLY A CA 1
ATOM 1405 C C . GLY A 1 192 ? 4.935 -6.508 -3.570 1.00 98.69 192 GLY A C 1
ATOM 1406 O O . GLY A 1 192 ? 4.657 -6.363 -2.380 1.00 98.69 192 GLY A O 1
ATOM 1407 N N . ILE A 1 193 ? 4.025 -6.320 -4.529 1.00 98.69 193 ILE A N 1
ATOM 1408 C CA . ILE A 1 193 ? 2.614 -5.994 -4.270 1.00 98.69 193 ILE A CA 1
ATOM 1409 C C . ILE A 1 193 ? 1.919 -7.125 -3.495 1.00 98.69 193 ILE A C 1
ATOM 1411 O O . ILE A 1 193 ? 1.223 -6.856 -2.516 1.00 98.69 193 ILE A O 1
ATOM 1415 N N . ALA A 1 194 ? 2.139 -8.387 -3.867 1.00 98.81 194 ALA A N 1
ATOM 1416 C CA . ALA A 1 194 ? 1.595 -9.542 -3.157 1.00 98.81 194 ALA A CA 1
ATOM 1417 C C . ALA A 1 194 ? 2.130 -9.632 -1.716 1.00 98.81 194 ALA A C 1
ATOM 1419 O O . ALA A 1 194 ? 1.358 -9.905 -0.789 1.00 98.81 194 ALA A O 1
ATOM 1420 N N . CYS A 1 195 ? 3.410 -9.309 -1.492 1.00 98.75 195 CYS A N 1
ATOM 1421 C CA . CYS A 1 195 ? 3.993 -9.169 -0.154 1.00 98.75 195 CYS A CA 1
ATOM 1422 C C . CYS A 1 195 ? 3.301 -8.068 0.672 1.00 98.75 195 CYS A C 1
ATOM 1424 O O . CYS A 1 195 ? 2.993 -8.289 1.849 1.00 98.75 195 CYS A O 1
ATOM 1426 N N . ILE A 1 196 ? 2.989 -6.911 0.073 1.00 98.69 196 ILE A N 1
ATOM 1427 C CA . ILE A 1 196 ? 2.239 -5.830 0.738 1.00 98.69 196 ILE A CA 1
ATOM 1428 C C . ILE A 1 196 ? 0.816 -6.285 1.080 1.00 98.69 196 ILE A C 1
ATOM 1430 O O . ILE A 1 196 ? 0.394 -6.145 2.228 1.00 98.69 196 ILE A O 1
ATOM 1434 N N . CYS A 1 197 ? 0.081 -6.867 0.129 1.00 98.62 197 CYS A N 1
ATOM 1435 C CA . CYS A 1 197 ? -1.276 -7.367 0.369 1.00 98.62 197 CYS A CA 1
ATOM 1436 C C . CYS A 1 197 ? -1.293 -8.426 1.482 1.00 98.62 197 CYS A C 1
ATOM 1438 O O . CYS A 1 197 ? -2.115 -8.354 2.392 1.00 98.62 197 CYS A O 1
ATOM 1440 N N . THR A 1 198 ? -0.325 -9.348 1.478 1.00 98.69 198 THR A N 1
ATOM 1441 C CA . THR A 1 198 ? -0.155 -10.357 2.538 1.00 98.69 198 THR A CA 1
ATOM 1442 C C . THR A 1 198 ? 0.135 -9.705 3.893 1.00 98.69 198 THR A C 1
ATOM 1444 O O . THR A 1 198 ? -0.428 -10.098 4.915 1.00 98.69 198 THR A O 1
ATOM 1447 N N . SER A 1 199 ? 0.955 -8.653 3.912 1.00 98.44 199 SER A N 1
ATOM 1448 C CA . SER A 1 199 ? 1.230 -7.869 5.121 1.00 98.44 199 SER A CA 1
ATOM 1449 C C . SER A 1 199 ? -0.017 -7.158 5.658 1.00 98.44 199 SER A C 1
ATOM 1451 O O . SER A 1 199 ? -0.202 -7.042 6.870 1.00 98.44 199 SER A O 1
ATOM 1453 N N . LEU A 1 200 ? -0.910 -6.709 4.774 1.00 98.38 200 LEU A N 1
ATOM 1454 C CA . LEU A 1 200 ? -2.173 -6.076 5.155 1.00 98.38 200 LEU A CA 1
ATOM 1455 C C . LEU A 1 200 ? -3.193 -7.074 5.721 1.00 98.38 200 LEU A C 1
ATOM 1457 O O . LEU A 1 200 ? -4.003 -6.664 6.553 1.00 98.38 200 LEU A O 1
ATOM 1461 N N . ILE A 1 201 ? -3.106 -8.374 5.393 1.00 98.44 201 ILE A N 1
ATOM 1462 C CA . ILE A 1 201 ? -3.873 -9.420 6.099 1.00 98.44 201 ILE A CA 1
ATOM 1463 C C . ILE A 1 201 ? -3.572 -9.357 7.595 1.00 98.44 201 ILE A C 1
ATOM 1465 O O . ILE A 1 201 ? -4.497 -9.322 8.404 1.00 98.44 201 ILE A O 1
ATOM 1469 N N . ALA A 1 202 ? -2.289 -9.285 7.966 1.00 97.25 202 ALA A N 1
ATOM 1470 C CA . ALA A 1 202 ? -1.873 -9.224 9.364 1.00 97.25 202 ALA A CA 1
ATOM 1471 C C . ALA A 1 202 ? -2.451 -7.996 10.080 1.00 97.25 202 ALA A C 1
ATOM 1473 O O . ALA A 1 202 ? -2.929 -8.105 11.210 1.00 97.25 202 ALA A O 1
ATOM 1474 N N . LEU A 1 203 ? -2.459 -6.838 9.413 1.00 96.62 203 LEU A N 1
ATOM 1475 C CA . LEU A 1 203 ? -3.021 -5.605 9.962 1.00 96.62 203 LEU A CA 1
ATOM 1476 C C . LEU A 1 203 ? -4.539 -5.703 10.163 1.00 96.62 203 LEU A C 1
ATOM 1478 O O . LEU A 1 203 ? -5.028 -5.445 11.262 1.00 96.62 203 LEU A O 1
ATOM 1482 N N . VAL A 1 204 ? -5.282 -6.114 9.132 1.00 97.88 204 VAL A N 1
ATOM 1483 C CA . VAL A 1 204 ? -6.747 -6.240 9.192 1.00 97.88 204 VAL A CA 1
ATOM 1484 C C . VAL A 1 204 ? -7.169 -7.305 10.199 1.00 97.88 204 VAL A C 1
ATOM 1486 O O . VAL A 1 204 ? -8.070 -7.061 11.001 1.00 97.88 204 VAL A O 1
ATOM 1489 N N . ALA A 1 205 ? -6.499 -8.460 10.208 1.00 96.94 205 ALA A N 1
ATOM 1490 C CA . ALA A 1 205 ? -6.777 -9.533 11.155 1.00 96.94 205 ALA A CA 1
ATOM 1491 C C . ALA A 1 205 ? -6.519 -9.095 12.598 1.00 96.94 205 ALA A C 1
ATOM 1493 O O . ALA A 1 205 ? -7.350 -9.374 13.463 1.00 96.94 205 ALA A O 1
ATOM 1494 N N . SER A 1 206 ? -5.425 -8.365 12.847 1.00 95.44 206 SER A N 1
ATOM 1495 C CA . SER A 1 206 ? -5.128 -7.811 14.171 1.00 95.44 206 SER A CA 1
ATOM 1496 C C . SER A 1 206 ? -6.238 -6.865 14.626 1.00 95.44 206 SER A C 1
ATOM 1498 O O . SER A 1 206 ? -6.841 -7.096 15.668 1.00 95.44 206 SER A O 1
ATOM 1500 N N . ILE A 1 207 ? -6.593 -5.867 13.810 1.00 95.50 207 ILE A N 1
ATOM 1501 C CA . ILE A 1 207 ? -7.630 -4.879 14.149 1.00 95.50 207 ILE A CA 1
ATOM 1502 C C . ILE A 1 207 ? -8.987 -5.560 14.387 1.00 95.50 207 ILE A C 1
ATOM 1504 O O . ILE A 1 207 ? -9.609 -5.355 15.428 1.00 95.50 207 ILE A O 1
ATOM 1508 N N . ALA A 1 208 ? -9.442 -6.405 13.456 1.00 96.56 208 ALA A N 1
ATOM 1509 C CA . ALA A 1 208 ? -10.759 -7.033 13.535 1.00 96.56 208 ALA A CA 1
ATOM 1510 C C . ALA A 1 208 ? -10.890 -7.964 14.752 1.00 96.56 208 ALA A C 1
ATOM 1512 O O . ALA A 1 208 ? -11.904 -7.927 15.455 1.00 96.56 208 ALA A O 1
ATOM 1513 N N . ARG A 1 209 ? -9.858 -8.771 15.038 1.00 95.12 209 ARG A N 1
ATOM 1514 C CA . ARG A 1 209 ? -9.863 -9.692 16.186 1.00 95.12 209 ARG A CA 1
ATOM 1515 C C . ARG A 1 209 ? -9.701 -8.954 17.513 1.00 95.12 209 ARG A C 1
ATOM 1517 O O . ARG A 1 209 ? -10.346 -9.344 18.482 1.00 95.12 209 ARG A O 1
ATOM 1524 N N . GLN A 1 210 ? -8.918 -7.874 17.562 1.00 94.31 210 GLN A N 1
ATOM 1525 C CA . GLN A 1 210 ? -8.782 -7.044 18.765 1.00 94.31 210 GLN A CA 1
ATOM 1526 C C . GLN A 1 210 ? -10.077 -6.297 19.094 1.00 94.31 210 GLN A C 1
ATOM 1528 O O . GLN A 1 210 ? -10.502 -6.304 20.246 1.00 94.31 210 GLN A O 1
ATOM 1533 N N . ILE A 1 211 ? -10.765 -5.734 18.095 1.00 94.88 211 ILE A N 1
ATOM 1534 C CA . ILE A 1 211 ? -12.088 -5.103 18.267 1.00 94.88 211 ILE A CA 1
ATOM 1535 C C . ILE A 1 211 ? -13.134 -6.111 18.749 1.00 94.88 211 ILE A C 1
ATOM 1537 O O . ILE A 1 211 ? -14.005 -5.770 19.549 1.00 94.88 211 ILE A O 1
ATOM 1541 N N . ARG A 1 212 ? -13.053 -7.359 18.281 1.00 94.25 212 ARG A N 1
ATOM 1542 C CA . ARG A 1 212 ? -13.925 -8.445 18.740 1.00 94.25 212 ARG A CA 1
ATOM 1543 C C . ARG A 1 212 ? -13.568 -8.960 20.146 1.00 94.25 212 ARG A C 1
ATOM 1545 O O . ARG A 1 212 ? -14.428 -9.531 20.808 1.00 94.25 212 ARG A O 1
ATOM 1552 N N . GLY A 1 213 ? -12.325 -8.793 20.598 1.00 91.56 213 GLY A N 1
ATOM 1553 C CA . GLY A 1 213 ? -11.826 -9.389 21.845 1.00 91.56 213 GLY A CA 1
ATOM 1554 C C . GLY A 1 213 ? -11.358 -10.843 21.699 1.00 91.56 213 GLY A C 1
ATOM 1555 O O . GLY A 1 213 ? -11.133 -11.520 22.688 1.00 91.56 213 GLY A O 1
ATOM 1556 N N . SER A 1 214 ? -11.192 -11.351 20.473 1.00 91.19 214 SER A N 1
ATOM 1557 C CA . SER A 1 214 ? -10.742 -12.733 20.213 1.00 91.19 214 SER A CA 1
ATOM 1558 C C . SER A 1 214 ? -9.300 -12.832 19.721 1.00 91.19 214 SER A C 1
ATOM 1560 O O . SER A 1 214 ? -8.933 -13.824 19.096 1.00 91.19 214 SER A O 1
ATOM 1562 N N . TYR A 1 215 ? -8.499 -11.784 19.914 1.00 90.06 215 TYR A N 1
ATOM 1563 C CA . TYR A 1 215 ? -7.096 -11.773 19.511 1.00 90.06 215 TYR A CA 1
ATOM 1564 C C . TYR A 1 215 ? -6.244 -12.515 20.543 1.00 90.06 215 TYR A C 1
ATOM 1566 O O . TYR A 1 215 ? -6.137 -12.091 21.694 1.00 90.06 215 TYR A O 1
ATOM 1574 N N . SER A 1 216 ? -5.638 -13.634 20.146 1.00 86.25 216 SER A N 1
ATOM 1575 C CA . SER A 1 216 ? -4.866 -14.466 21.071 1.00 86.25 216 SER A CA 1
ATOM 1576 C C . SER A 1 216 ? -3.408 -14.015 21.215 1.00 86.25 216 SER A C 1
ATOM 1578 O O . SER A 1 216 ? -2.790 -13.468 20.299 1.00 86.25 216 SER A O 1
ATOM 1580 N N . MET A 1 217 ? -2.792 -14.339 22.355 1.00 80.88 217 MET A N 1
ATOM 1581 C CA . MET A 1 217 ? -1.377 -14.027 22.607 1.00 80.88 217 MET A CA 1
ATOM 1582 C C . MET A 1 217 ? -0.422 -14.759 21.649 1.00 80.88 217 MET A C 1
ATOM 1584 O O . MET A 1 217 ? 0.635 -14.231 21.311 1.00 80.88 217 MET A O 1
ATOM 1588 N N . ARG A 1 218 ? -0.801 -15.946 21.148 1.00 80.94 218 ARG A N 1
ATOM 1589 C CA . ARG A 1 218 ? -0.012 -16.691 20.145 1.00 80.94 218 ARG A CA 1
ATOM 1590 C C . ARG A 1 218 ? -0.003 -15.992 18.785 1.00 80.94 218 ARG A C 1
ATOM 1592 O O . ARG A 1 218 ? 0.975 -16.092 18.049 1.00 80.94 218 ARG A O 1
ATOM 1599 N N . GLU A 1 219 ? -1.074 -15.283 18.444 1.00 81.19 219 GLU A N 1
ATOM 1600 C CA . GLU A 1 219 ? -1.172 -14.534 17.188 1.00 81.19 219 GLU A CA 1
ATOM 1601 C C . GLU A 1 219 ? -0.281 -13.290 17.167 1.00 81.19 219 GLU A C 1
ATOM 1603 O O . GLU A 1 219 ? 0.200 -12.917 16.098 1.00 81.19 219 GLU A O 1
ATOM 1608 N N . LYS A 1 220 ? 0.022 -12.717 18.342 1.00 79.62 220 LYS A N 1
ATOM 1609 C CA . LYS A 1 220 ? 0.910 -11.554 18.518 1.00 79.62 220 LYS A CA 1
ATOM 1610 C C . LYS A 1 220 ? 2.227 -11.698 17.747 1.00 79.62 220 LYS A C 1
ATOM 1612 O O . LYS A 1 220 ? 2.620 -10.798 17.001 1.00 79.62 220 LYS A O 1
ATOM 1617 N N . SER A 1 221 ? 2.893 -12.842 17.918 1.00 84.19 221 SER A N 1
ATOM 1618 C CA . SER A 1 221 ? 4.170 -13.137 17.258 1.00 84.19 221 SER A CA 1
ATOM 1619 C C . SER A 1 221 ? 3.980 -13.540 15.793 1.00 84.19 221 SER A C 1
ATOM 1621 O O . SER A 1 221 ? 4.702 -13.050 14.929 1.00 84.19 221 SER A O 1
ATOM 1623 N N . LYS A 1 222 ? 2.953 -14.346 15.483 1.00 91.94 222 LYS A N 1
ATOM 1624 C CA . LYS A 1 222 ? 2.693 -14.836 14.117 1.00 91.94 222 LYS A CA 1
ATOM 1625 C C . LYS A 1 222 ? 2.471 -13.703 13.117 1.00 91.94 222 LYS A C 1
ATOM 1627 O O . LYS A 1 222 ? 3.113 -13.685 12.071 1.00 91.94 222 LYS A O 1
ATOM 1632 N N . TRP A 1 223 ? 1.602 -12.747 13.444 1.00 93.12 223 TRP A N 1
ATOM 1633 C CA . TRP A 1 223 ? 1.296 -11.630 12.547 1.00 93.12 223 TRP A CA 1
ATOM 1634 C C . TRP A 1 223 ? 2.484 -10.686 12.377 1.00 93.12 223 TRP A C 1
ATOM 1636 O O . TRP A 1 223 ? 2.783 -10.279 11.258 1.00 93.12 223 TRP A O 1
ATOM 1646 N N . SER A 1 224 ? 3.208 -10.399 13.461 1.00 90.62 224 SER A N 1
ATOM 1647 C CA . SER A 1 224 ? 4.421 -9.575 13.401 1.00 90.62 224 SER A CA 1
ATOM 1648 C C . SER A 1 224 ? 5.511 -10.241 12.553 1.00 90.62 224 SER A C 1
ATOM 1650 O O . SER A 1 224 ? 6.100 -9.594 11.690 1.00 90.62 224 SER A O 1
ATOM 1652 N N . SER A 1 225 ? 5.735 -11.546 12.750 1.00 93.00 225 SER A N 1
ATOM 1653 C CA . SER A 1 225 ? 6.704 -12.327 11.979 1.00 93.00 225 SER A CA 1
ATOM 1654 C C . SER A 1 225 ? 6.343 -12.363 10.498 1.00 93.00 225 SER A C 1
ATOM 1656 O O . SER A 1 225 ? 7.221 -12.148 9.672 1.00 93.00 225 SER A O 1
ATOM 1658 N N . LEU A 1 226 ? 5.067 -12.578 10.156 1.00 95.69 226 LEU A N 1
ATOM 1659 C CA . LEU A 1 226 ? 4.609 -12.632 8.766 1.00 95.69 226 LEU A CA 1
ATOM 1660 C C . LEU A 1 226 ? 4.991 -11.363 7.997 1.00 95.69 226 LEU A C 1
ATOM 1662 O O . LEU A 1 226 ? 5.559 -11.451 6.912 1.00 95.69 226 LEU A O 1
ATOM 1666 N N . VAL A 1 227 ? 4.710 -10.185 8.561 1.00 95.25 227 VAL A N 1
ATOM 1667 C CA . VAL A 1 227 ? 4.983 -8.911 7.879 1.00 95.25 227 VAL A CA 1
ATOM 1668 C C . VAL A 1 227 ? 6.485 -8.673 7.713 1.00 95.25 227 VAL A C 1
ATOM 1670 O O . VAL A 1 227 ? 6.921 -8.217 6.655 1.00 95.25 227 VAL A O 1
ATOM 1673 N N . ILE A 1 228 ? 7.289 -9.011 8.727 1.00 95.25 228 ILE A N 1
ATOM 1674 C CA . ILE A 1 228 ? 8.754 -8.917 8.639 1.00 95.25 228 ILE A CA 1
ATOM 1675 C C . ILE A 1 228 ? 9.270 -9.837 7.530 1.00 95.25 228 ILE A C 1
ATOM 1677 O O . ILE A 1 228 ? 10.044 -9.390 6.687 1.00 95.25 228 ILE A O 1
ATOM 1681 N N . THR A 1 229 ? 8.798 -11.087 7.484 1.00 97.31 229 THR A N 1
ATOM 1682 C CA . THR A 1 229 ? 9.167 -12.054 6.445 1.00 97.31 229 THR A CA 1
ATOM 1683 C C . THR A 1 229 ? 8.796 -11.552 5.052 1.00 97.31 229 THR A C 1
ATOM 1685 O O . THR A 1 229 ? 9.627 -11.629 4.155 1.00 97.31 229 THR A O 1
ATOM 1688 N N . MET A 1 230 ? 7.600 -10.989 4.859 1.00 98.06 230 MET A N 1
ATOM 1689 C CA . MET A 1 230 ? 7.176 -10.456 3.558 1.00 98.06 230 MET A CA 1
ATOM 1690 C C . MET A 1 230 ? 8.052 -9.288 3.087 1.00 98.06 230 MET A C 1
ATOM 1692 O O . MET A 1 230 ? 8.458 -9.264 1.926 1.00 98.06 230 MET A O 1
ATOM 1696 N N . GLY A 1 231 ? 8.404 -8.360 3.984 1.00 97.19 231 GLY A N 1
ATOM 1697 C CA . GLY A 1 231 ? 9.351 -7.287 3.665 1.00 97.19 231 GLY A CA 1
ATOM 1698 C C . GLY A 1 231 ? 10.736 -7.825 3.297 1.00 97.19 231 GLY A C 1
ATOM 1699 O O . GLY A 1 231 ? 11.301 -7.433 2.278 1.00 97.19 231 GLY A O 1
ATOM 1700 N N . SER A 1 232 ? 11.249 -8.789 4.066 1.00 98.19 232 SER A N 1
ATOM 1701 C CA . SER A 1 232 ? 12.538 -9.429 3.788 1.00 98.19 232 SER A CA 1
ATOM 1702 C C . SER A 1 232 ? 12.546 -10.201 2.467 1.00 98.19 232 SER A C 1
ATOM 1704 O O . SER A 1 232 ? 13.527 -10.121 1.738 1.00 98.19 232 SER A O 1
ATOM 1706 N N . LEU A 1 233 ? 11.464 -10.905 2.116 1.00 98.19 233 LEU A N 1
ATOM 1707 C CA . LEU A 1 233 ? 11.339 -11.616 0.838 1.00 98.19 233 LEU A CA 1
ATOM 1708 C C . LEU A 1 233 ? 11.423 -10.654 -0.352 1.00 98.19 233 LEU A C 1
ATOM 1710 O O . LEU A 1 233 ? 12.206 -10.890 -1.271 1.00 98.19 233 LEU A O 1
ATOM 1714 N N . ALA A 1 234 ? 10.665 -9.553 -0.320 1.00 98.25 234 ALA A N 1
ATOM 1715 C CA . ALA A 1 234 ? 10.714 -8.531 -1.366 1.00 98.25 234 ALA A CA 1
ATOM 1716 C C . ALA A 1 234 ? 12.108 -7.890 -1.470 1.00 98.25 234 ALA A C 1
ATOM 1718 O O . ALA A 1 234 ? 12.623 -7.700 -2.572 1.00 98.25 234 ALA A O 1
ATOM 1719 N N . PHE A 1 235 ? 12.749 -7.618 -0.330 1.00 98.31 235 PHE A N 1
ATOM 1720 C CA . PHE A 1 235 ? 14.093 -7.049 -0.290 1.00 98.31 235 PHE A CA 1
ATOM 1721 C C . PHE A 1 235 ? 15.150 -8.000 -0.867 1.00 98.31 235 PHE A C 1
ATOM 1723 O O . PHE A 1 235 ? 15.936 -7.603 -1.724 1.00 98.31 235 PHE A O 1
ATOM 1730 N N . ILE A 1 236 ? 15.143 -9.269 -0.448 1.00 98.50 236 ILE A N 1
ATOM 1731 C CA . ILE A 1 236 ? 16.075 -10.293 -0.941 1.00 98.50 236 ILE A CA 1
ATOM 1732 C C . ILE A 1 236 ? 15.897 -10.488 -2.446 1.00 98.50 236 ILE A C 1
ATOM 1734 O O . ILE A 1 236 ? 16.891 -10.503 -3.169 1.00 98.50 236 ILE A O 1
ATOM 1738 N N . LEU A 1 237 ? 14.656 -10.565 -2.940 1.00 98.19 237 LEU A N 1
ATOM 1739 C CA . LEU A 1 237 ? 14.411 -10.643 -4.379 1.00 98.19 237 LEU A CA 1
ATOM 1740 C C . LEU A 1 237 ? 14.975 -9.412 -5.105 1.00 98.19 237 LEU A C 1
ATOM 1742 O O . LEU A 1 237 ? 15.602 -9.558 -6.151 1.00 98.19 237 LEU A O 1
ATOM 1746 N N . GLY A 1 238 ? 14.832 -8.213 -4.531 1.00 97.94 238 GLY A N 1
ATOM 1747 C CA . GLY A 1 238 ? 15.438 -6.993 -5.068 1.00 97.94 238 GLY A CA 1
ATOM 1748 C C . GLY A 1 238 ? 16.960 -7.095 -5.218 1.00 97.94 238 GLY A C 1
ATOM 1749 O O . GLY A 1 238 ? 17.490 -6.775 -6.283 1.00 97.94 238 GLY A O 1
ATOM 1750 N N . ILE A 1 239 ? 17.656 -7.618 -4.199 1.00 98.19 239 ILE A N 1
ATOM 1751 C CA . ILE A 1 239 ? 19.107 -7.872 -4.250 1.00 98.19 239 ILE A CA 1
ATOM 1752 C C . ILE A 1 239 ? 19.436 -8.874 -5.358 1.00 98.19 239 ILE A C 1
ATOM 1754 O O . ILE A 1 239 ? 20.312 -8.618 -6.185 1.00 98.19 239 ILE A O 1
ATOM 1758 N N . VAL A 1 240 ? 18.728 -10.006 -5.386 1.00 97.88 240 VAL A N 1
ATOM 1759 C CA . VAL A 1 240 ? 18.954 -11.073 -6.368 1.00 97.88 240 VAL A CA 1
ATOM 1760 C C . VAL A 1 240 ? 18.817 -10.528 -7.786 1.00 97.88 240 VAL A C 1
ATOM 1762 O O . VAL A 1 240 ? 19.702 -10.758 -8.605 1.00 97.88 240 VAL A O 1
ATOM 1765 N N . LEU A 1 241 ? 17.773 -9.747 -8.079 1.00 97.06 241 LEU A N 1
ATOM 1766 C CA . LEU A 1 241 ? 17.566 -9.186 -9.415 1.00 97.06 241 LEU A CA 1
ATOM 1767 C C . LEU A 1 241 ? 18.626 -8.144 -9.793 1.00 97.06 241 LEU A C 1
ATOM 1769 O O . LEU A 1 241 ? 19.047 -8.116 -10.948 1.00 97.06 241 LEU A O 1
ATOM 1773 N N . LEU A 1 242 ? 19.124 -7.336 -8.850 1.00 96.06 242 LEU A N 1
ATOM 1774 C CA . LEU A 1 242 ? 20.235 -6.412 -9.125 1.00 96.06 242 LEU A CA 1
ATOM 1775 C C . LEU A 1 242 ? 21.536 -7.142 -9.483 1.00 96.06 242 LEU A C 1
ATOM 1777 O O . LEU A 1 242 ? 22.309 -6.643 -10.303 1.00 96.06 242 LEU A O 1
ATOM 1781 N N . ILE A 1 243 ? 21.783 -8.305 -8.874 1.00 96.69 243 ILE A N 1
ATOM 1782 C CA . ILE A 1 243 ? 22.979 -9.118 -9.123 1.00 96.69 243 ILE A CA 1
ATOM 1783 C C . ILE A 1 243 ? 22.827 -9.914 -10.420 1.00 96.69 243 ILE A C 1
ATOM 1785 O O . ILE A 1 243 ? 23.658 -9.787 -11.316 1.00 96.69 243 ILE A O 1
ATOM 1789 N N . VAL A 1 244 ? 21.760 -10.707 -10.535 1.00 96.50 244 VAL A N 1
ATOM 1790 C CA . VAL A 1 244 ? 21.541 -11.644 -11.648 1.00 96.50 244 VAL A CA 1
ATOM 1791 C C . VAL A 1 244 ? 21.311 -10.903 -12.961 1.00 96.50 244 VAL A C 1
ATOM 1793 O O . VAL A 1 244 ? 21.825 -11.313 -13.998 1.00 96.50 244 VAL A O 1
ATOM 1796 N N . LEU A 1 245 ? 20.584 -9.784 -12.932 1.00 95.00 245 LEU A N 1
ATOM 1797 C CA . LEU A 1 245 ? 20.261 -9.017 -14.135 1.00 95.00 245 LEU A CA 1
ATOM 1798 C C . LEU A 1 245 ? 21.228 -7.851 -14.367 1.00 95.00 245 LEU A C 1
ATOM 1800 O O . LEU A 1 245 ? 20.913 -6.984 -15.168 1.00 95.00 245 LEU A O 1
ATOM 1804 N N . ARG A 1 246 ? 22.395 -7.792 -13.705 1.00 91.38 246 ARG A N 1
ATOM 1805 C CA . ARG A 1 246 ? 23.308 -6.627 -13.727 1.00 91.38 246 ARG A CA 1
ATOM 1806 C C . ARG A 1 246 ? 23.613 -6.084 -15.131 1.00 91.38 246 ARG A C 1
ATOM 1808 O O . ARG A 1 246 ? 23.678 -4.868 -15.303 1.00 91.38 246 ARG A O 1
ATOM 1815 N N . SER A 1 247 ? 23.794 -6.967 -16.112 1.00 90.00 247 SER A N 1
ATOM 1816 C CA . SER A 1 247 ? 24.079 -6.621 -17.513 1.00 90.00 247 SER A CA 1
ATOM 1817 C C . SER A 1 247 ? 22.835 -6.267 -18.337 1.00 90.00 247 SER A C 1
ATOM 1819 O O . SER A 1 247 ? 22.962 -5.810 -19.469 1.00 90.00 247 SER A O 1
ATOM 1821 N N . GLN A 1 248 ? 21.633 -6.453 -17.790 1.00 91.69 248 GLN A N 1
ATOM 1822 C CA . GLN A 1 248 ? 20.371 -6.166 -18.460 1.00 91.69 248 GLN A CA 1
ATOM 1823 C C . GLN A 1 248 ? 19.820 -4.785 -18.093 1.00 91.69 248 GLN A C 1
ATOM 1825 O O . GLN A 1 248 ? 20.052 -4.235 -17.012 1.00 91.69 248 GLN A O 1
ATOM 1830 N N . THR A 1 249 ? 19.015 -4.231 -18.998 1.00 90.69 249 THR A N 1
ATOM 1831 C CA . THR A 1 249 ? 18.345 -2.939 -18.805 1.00 90.69 249 THR A CA 1
ATOM 1832 C C . THR A 1 249 ? 17.246 -2.997 -17.749 1.00 90.69 249 THR A C 1
ATOM 1834 O O . THR A 1 249 ? 16.949 -1.972 -17.155 1.00 90.69 249 THR A O 1
ATOM 1837 N N . ILE A 1 250 ? 16.688 -4.178 -17.460 1.00 93.75 250 ILE A N 1
ATOM 1838 C CA . ILE A 1 250 ? 15.581 -4.373 -16.509 1.00 93.75 250 ILE A CA 1
ATOM 1839 C C . ILE A 1 250 ? 16.011 -4.515 -15.042 1.00 93.75 250 ILE A C 1
ATOM 1841 O O . ILE A 1 250 ? 15.154 -4.601 -14.165 1.00 93.75 250 ILE A O 1
ATOM 1845 N N . ASN A 1 251 ? 17.315 -4.514 -14.739 1.00 93.94 251 ASN A N 1
ATOM 1846 C CA . ASN A 1 251 ? 17.814 -4.665 -13.365 1.00 93.94 251 ASN A CA 1
ATOM 1847 C C . ASN A 1 251 ? 17.304 -3.577 -12.406 1.00 93.94 251 ASN A C 1
ATOM 1849 O O . ASN A 1 251 ? 17.247 -3.794 -11.197 1.00 93.94 251 ASN A O 1
ATOM 1853 N N . PHE A 1 252 ? 16.878 -2.433 -12.949 1.00 93.75 252 PHE A N 1
ATOM 1854 C CA . PHE A 1 252 ? 16.287 -1.324 -12.210 1.00 93.75 252 PHE A CA 1
ATOM 1855 C C . PHE A 1 252 ? 15.109 -1.759 -11.322 1.00 93.75 252 PHE A C 1
ATOM 1857 O O . PHE A 1 252 ? 14.847 -1.127 -10.297 1.00 93.75 252 PHE A O 1
ATOM 1864 N N . VAL A 1 253 ? 14.407 -2.844 -11.686 1.00 96.75 253 VAL A N 1
ATOM 1865 C CA . VAL A 1 253 ? 13.259 -3.367 -10.933 1.00 96.75 253 VAL A CA 1
ATOM 1866 C C . VAL A 1 253 ? 13.624 -3.745 -9.495 1.00 96.75 253 VAL A C 1
ATOM 1868 O O . VAL A 1 253 ? 12.780 -3.654 -8.605 1.00 96.75 253 VAL A O 1
ATOM 1871 N N . GLY A 1 254 ? 14.890 -4.083 -9.230 1.00 97.31 254 GLY A N 1
ATOM 1872 C CA . GLY A 1 254 ? 15.361 -4.344 -7.872 1.00 97.31 254 GLY A CA 1
ATOM 1873 C C . GLY A 1 254 ? 15.218 -3.134 -6.942 1.00 97.31 254 GLY A C 1
ATOM 1874 O O . GLY A 1 254 ? 14.834 -3.295 -5.786 1.00 97.31 254 GLY A O 1
ATOM 1875 N N . PHE A 1 255 ? 15.396 -1.910 -7.453 1.00 98.00 255 PHE A N 1
ATOM 1876 C CA . PHE A 1 255 ? 15.161 -0.688 -6.673 1.00 98.00 255 PHE A CA 1
ATOM 1877 C C . PHE A 1 255 ? 13.673 -0.461 -6.372 1.00 98.00 255 PHE A C 1
ATOM 1879 O O . PHE A 1 255 ? 13.326 0.008 -5.288 1.00 98.00 255 PHE A O 1
ATOM 1886 N N . VAL A 1 256 ? 12.779 -0.845 -7.290 1.00 98.19 256 VAL A N 1
ATOM 1887 C CA . VAL A 1 256 ? 11.327 -0.813 -7.041 1.00 98.19 256 VAL A CA 1
ATOM 1888 C C . VAL A 1 256 ? 10.961 -1.801 -5.929 1.00 98.19 256 VAL A C 1
ATOM 1890 O O . VAL A 1 256 ? 10.216 -1.450 -5.016 1.00 98.19 256 VAL A O 1
ATOM 1893 N N . LEU A 1 257 ? 11.535 -3.009 -5.953 1.00 98.56 257 LEU A N 1
ATOM 1894 C CA . LEU A 1 257 ? 11.355 -4.014 -4.902 1.00 98.56 257 LEU A CA 1
ATOM 1895 C C . LEU A 1 257 ? 11.863 -3.548 -3.533 1.00 98.56 257 LEU A C 1
ATOM 1897 O O . LEU A 1 257 ? 11.203 -3.815 -2.531 1.00 98.56 257 LEU A O 1
ATOM 1901 N N . PHE A 1 258 ? 12.969 -2.799 -3.473 1.00 98.44 258 PHE A N 1
ATOM 1902 C CA . PHE A 1 258 ? 13.407 -2.164 -2.225 1.00 98.44 258 PHE A CA 1
ATOM 1903 C C . PHE A 1 258 ? 12.358 -1.196 -1.681 1.00 98.44 258 PHE A C 1
ATOM 1905 O O . PHE A 1 258 ? 12.021 -1.265 -0.502 1.00 98.44 258 PHE A O 1
ATOM 1912 N N . GLY A 1 259 ? 11.772 -0.356 -2.534 1.00 98.06 259 GLY A N 1
ATOM 1913 C CA . GLY A 1 259 ? 10.670 0.520 -2.137 1.00 98.06 259 GLY A CA 1
ATOM 1914 C C . GLY A 1 259 ? 9.448 -0.237 -1.600 1.00 98.06 259 GLY A C 1
ATOM 1915 O O . GLY A 1 259 ? 8.903 0.114 -0.553 1.00 98.06 259 GLY A O 1
ATOM 1916 N N . LEU A 1 260 ? 9.050 -1.327 -2.260 1.00 98.31 260 LEU A N 1
ATOM 1917 C CA . LEU A 1 260 ? 7.935 -2.176 -1.816 1.00 98.31 260 LEU A CA 1
ATOM 1918 C C . LEU A 1 260 ? 8.242 -2.898 -0.489 1.00 98.31 260 LEU A C 1
ATOM 1920 O O . LEU A 1 260 ? 7.364 -3.015 0.371 1.00 98.31 260 LEU A O 1
ATOM 1924 N N . ALA A 1 261 ? 9.490 -3.326 -0.279 1.00 98.31 261 ALA A N 1
ATOM 1925 C CA . ALA A 1 261 ? 9.951 -3.888 0.990 1.00 98.31 261 ALA A CA 1
ATOM 1926 C C . ALA A 1 261 ? 9.889 -2.857 2.130 1.00 98.31 261 ALA A C 1
ATOM 1928 O O . ALA A 1 261 ? 9.390 -3.162 3.216 1.00 98.31 261 ALA A O 1
ATOM 1929 N N . LEU A 1 262 ? 10.309 -1.614 1.868 1.00 97.75 262 LEU A N 1
ATOM 1930 C CA . LEU A 1 262 ? 10.211 -0.502 2.818 1.00 97.75 262 LEU A CA 1
ATOM 1931 C C . LEU A 1 262 ? 8.751 -0.217 3.206 1.00 97.75 262 LEU A C 1
ATOM 1933 O O . LEU A 1 262 ? 8.465 -0.008 4.387 1.00 97.75 262 LEU A O 1
ATOM 1937 N N . ILE A 1 263 ? 7.806 -0.300 2.261 1.00 97.94 263 ILE A N 1
ATOM 1938 C CA . ILE A 1 263 ? 6.368 -0.204 2.563 1.00 97.94 263 ILE A CA 1
ATOM 1939 C C . ILE A 1 263 ? 5.918 -1.358 3.477 1.00 97.94 263 ILE A C 1
ATOM 1941 O O . ILE A 1 263 ? 5.224 -1.108 4.466 1.00 97.94 263 ILE A O 1
ATOM 1945 N N . CYS A 1 264 ? 6.339 -2.602 3.215 1.00 96.94 264 CYS A N 1
ATOM 1946 C CA . CYS A 1 264 ? 6.028 -3.748 4.083 1.00 96.94 264 CYS A CA 1
ATOM 1947 C C . CYS A 1 264 ? 6.533 -3.527 5.518 1.00 96.94 264 CYS A C 1
ATOM 1949 O O . CYS A 1 264 ? 5.782 -3.697 6.483 1.00 96.94 264 CYS A O 1
ATOM 1951 N N . TRP A 1 265 ? 7.777 -3.075 5.688 1.00 95.12 265 TRP A N 1
ATOM 1952 C CA . TRP A 1 265 ? 8.316 -2.760 7.012 1.00 95.12 265 TRP A CA 1
ATOM 1953 C C . TRP A 1 265 ? 7.618 -1.558 7.664 1.00 95.12 265 TRP A C 1
ATOM 1955 O O . TRP A 1 265 ? 7.379 -1.575 8.873 1.00 95.12 265 TRP A O 1
ATOM 1965 N N . SER A 1 266 ? 7.175 -0.564 6.894 1.00 95.19 266 SER A N 1
ATOM 1966 C CA . SER A 1 266 ? 6.343 0.527 7.413 1.00 95.19 266 SER A CA 1
ATOM 1967 C C . SER A 1 266 ? 4.963 0.041 7.892 1.00 95.19 266 SER A C 1
ATOM 1969 O O . SER A 1 266 ? 4.447 0.522 8.906 1.00 95.19 266 SER A O 1
ATOM 1971 N N . ILE A 1 267 ? 4.372 -0.972 7.249 1.00 95.81 267 ILE A N 1
ATOM 1972 C CA . ILE A 1 267 ? 3.158 -1.654 7.737 1.00 95.81 267 ILE A CA 1
ATOM 1973 C C . ILE A 1 267 ? 3.455 -2.440 9.022 1.00 95.81 267 ILE A C 1
ATOM 1975 O O . ILE A 1 267 ? 2.663 -2.377 9.967 1.00 95.81 267 ILE A O 1
ATOM 1979 N N . SER A 1 268 ? 4.612 -3.111 9.099 1.00 92.56 268 SER A N 1
ATOM 1980 C CA . SER A 1 268 ? 5.021 -3.911 10.267 1.00 92.56 268 SER A CA 1
ATOM 1981 C C . SER A 1 268 ? 4.958 -3.115 11.569 1.00 92.56 268 SER A C 1
ATOM 1983 O O . SER A 1 268 ? 4.476 -3.629 12.576 1.00 92.56 268 SER A O 1
ATOM 1985 N N . SER A 1 269 ? 5.333 -1.831 11.532 1.00 88.56 269 SER A N 1
ATOM 1986 C CA . SER A 1 269 ? 5.310 -0.950 12.704 1.00 88.56 269 SER A CA 1
ATOM 1987 C C . SER A 1 269 ? 3.924 -0.872 13.362 1.00 88.56 269 SER A C 1
ATOM 1989 O O . SER A 1 269 ? 3.827 -0.864 14.586 1.00 88.56 269 SER A O 1
ATOM 1991 N N . LYS A 1 270 ? 2.844 -0.909 12.568 1.00 91.75 270 LYS A N 1
ATOM 1992 C CA . LYS A 1 270 ? 1.449 -0.870 13.045 1.00 91.75 270 LYS A CA 1
ATOM 1993 C C . LYS A 1 270 ? 1.029 -2.197 13.647 1.00 91.75 270 LYS A C 1
ATOM 1995 O O . LYS A 1 270 ? 0.419 -2.226 14.709 1.00 91.75 270 LYS A O 1
ATOM 2000 N N . VAL A 1 271 ? 1.375 -3.293 12.975 1.00 92.56 271 VAL A N 1
ATOM 2001 C CA . VAL A 1 271 ? 1.070 -4.645 13.455 1.00 92.56 271 VAL A CA 1
ATOM 2002 C C . VAL A 1 271 ? 1.786 -4.903 14.779 1.00 92.56 271 VAL A C 1
ATOM 2004 O O . VAL A 1 271 ? 1.158 -5.332 15.742 1.00 92.56 271 VAL A O 1
ATOM 2007 N N . ILE A 1 272 ? 3.069 -4.542 14.865 1.00 90.38 272 ILE A N 1
ATOM 2008 C CA . ILE A 1 272 ? 3.880 -4.654 16.082 1.00 90.38 272 ILE A CA 1
ATOM 2009 C C . ILE A 1 272 ? 3.329 -3.753 17.191 1.00 90.38 272 ILE A C 1
ATOM 2011 O O . ILE A 1 272 ? 3.266 -4.187 18.340 1.00 90.38 272 ILE A O 1
ATOM 2015 N N . LEU A 1 273 ? 2.916 -2.523 16.871 1.00 89.00 273 LEU A N 1
ATOM 2016 C CA . LEU A 1 273 ? 2.293 -1.618 17.837 1.00 89.00 273 LEU A CA 1
ATOM 2017 C C . LEU A 1 273 ? 1.040 -2.248 18.447 1.00 89.00 273 LEU A C 1
ATOM 2019 O O . LEU A 1 273 ? 0.981 -2.420 19.662 1.00 89.00 273 LEU A O 1
ATOM 2023 N N . LEU A 1 274 ? 0.081 -2.642 17.603 1.00 89.38 274 LEU A N 1
ATOM 2024 C CA . LEU A 1 274 ? -1.180 -3.261 18.017 1.00 89.38 274 LEU A CA 1
ATOM 2025 C C . LEU A 1 274 ? -0.945 -4.538 18.829 1.00 89.38 274 LEU A C 1
ATOM 2027 O O . LEU A 1 274 ? -1.597 -4.768 19.844 1.00 89.38 274 LEU A O 1
ATOM 2031 N N . ALA A 1 275 ? 0.028 -5.347 18.421 1.00 88.12 275 ALA A N 1
ATOM 2032 C CA . ALA A 1 275 ? 0.474 -6.522 19.152 1.00 88.12 275 ALA A CA 1
ATOM 2033 C C . ALA A 1 275 ? 1.025 -6.169 20.546 1.00 88.12 275 ALA A C 1
ATOM 2035 O O . ALA A 1 275 ? 0.709 -6.842 21.529 1.00 88.12 275 ALA A O 1
ATOM 2036 N N . LYS A 1 276 ? 1.869 -5.137 20.657 1.00 86.69 276 LYS A N 1
ATOM 2037 C CA . LYS A 1 276 ? 2.528 -4.747 21.912 1.00 86.69 276 LYS A CA 1
ATOM 2038 C C . LYS A 1 276 ? 1.574 -4.146 22.936 1.00 86.69 276 LYS A C 1
ATOM 2040 O O . LYS 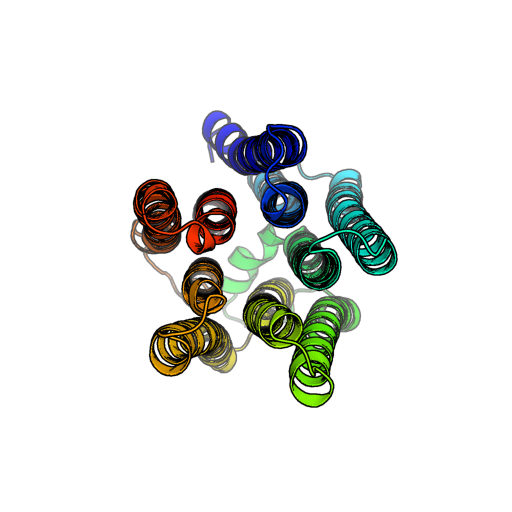A 1 276 ? 1.728 -4.471 24.105 1.00 86.69 276 LYS A O 1
ATOM 2045 N N . ILE A 1 277 ? 0.596 -3.351 22.507 1.00 84.56 277 ILE A N 1
ATOM 2046 C CA . ILE A 1 277 ? -0.396 -2.724 23.400 1.00 84.56 277 ILE A CA 1
ATOM 2047 C C . ILE A 1 277 ? -1.478 -3.694 23.903 1.00 84.56 277 ILE A C 1
ATOM 2049 O O . ILE A 1 277 ? -2.300 -3.311 24.732 1.00 84.56 277 ILE A O 1
ATOM 2053 N N . TRP A 1 278 ? -1.545 -4.918 23.369 1.00 86.38 278 TRP A N 1
ATOM 2054 C CA . TRP A 1 278 ? -2.575 -5.900 23.712 1.00 86.38 278 TRP A CA 1
ATOM 2055 C C . TRP A 1 278 ? -2.288 -6.571 25.063 1.00 86.38 278 TRP A C 1
ATOM 2057 O O . TRP A 1 278 ? -1.270 -7.253 25.193 1.00 86.38 278 TRP A O 1
ATOM 2067 N N . HIS A 1 279 ? -3.168 -6.357 26.049 1.00 81.06 279 HIS A N 1
ATOM 2068 C CA . HIS A 1 279 ? -3.048 -6.773 27.459 1.00 81.06 279 HIS A CA 1
ATOM 2069 C C . HIS A 1 279 ? -1.680 -6.495 28.088 1.00 81.06 279 HIS A C 1
ATOM 2071 O O . HIS A 1 279 ? -1.184 -7.252 28.918 1.00 81.06 279 HIS A O 1
ATOM 2077 N N . THR A 1 280 ? -1.011 -5.423 27.675 1.00 78.75 280 THR A N 1
ATOM 2078 C CA . THR A 1 280 ? 0.276 -5.027 28.248 1.00 78.75 280 THR A CA 1
ATOM 2079 C C . THR A 1 280 ? 0.322 -3.512 28.334 1.00 78.75 280 THR A C 1
ATOM 2081 O O . THR A 1 280 ? -0.058 -2.821 27.386 1.00 78.75 280 THR A O 1
ATOM 2084 N N . GLU A 1 281 ? 0.780 -2.986 29.468 1.00 67.00 281 GLU A N 1
ATOM 2085 C CA . GLU A 1 281 ? 1.187 -1.588 29.545 1.00 67.00 281 GLU A CA 1
ATOM 2086 C C . GLU A 1 281 ? 2.526 -1.447 28.833 1.00 67.00 281 GLU A C 1
ATOM 2088 O O . GLU A 1 281 ? 3.540 -2.006 29.247 1.00 67.00 281 GLU A O 1
ATOM 2093 N N . PHE A 1 282 ? 2.516 -0.755 27.701 1.00 64.56 282 PHE A N 1
ATOM 2094 C CA . PHE A 1 282 ? 3.719 -0.507 26.929 1.00 64.56 282 PHE A CA 1
ATOM 2095 C C . PHE A 1 282 ? 3.972 0.999 26.931 1.00 64.56 282 PHE A C 1
ATOM 2097 O O . PHE A 1 282 ? 3.110 1.736 26.439 1.00 64.56 282 PHE A O 1
ATOM 2104 N N . PRO A 1 283 ? 5.117 1.483 27.453 1.00 60.62 283 PRO A N 1
ATOM 2105 C CA . PRO A 1 283 ? 5.492 2.874 27.272 1.00 60.62 283 PRO A CA 1
ATOM 2106 C C . PRO A 1 283 ? 5.677 3.084 25.770 1.00 60.62 283 PRO A C 1
ATOM 2108 O O . PRO A 1 283 ? 6.646 2.618 25.173 1.00 60.62 283 PRO A O 1
ATOM 2111 N N . LEU A 1 284 ? 4.692 3.735 25.148 1.00 60.12 284 LEU A N 1
ATOM 2112 C CA . LEU A 1 284 ? 4.615 3.900 23.695 1.00 60.12 284 LEU A CA 1
ATOM 2113 C C . LEU A 1 284 ? 5.802 4.692 23.118 1.00 60.12 284 LEU A C 1
ATOM 2115 O O . LEU A 1 284 ? 6.095 4.559 21.933 1.00 60.12 284 LEU A O 1
ATOM 2119 N N . ALA A 1 285 ? 6.529 5.399 23.994 1.00 50.03 285 ALA A N 1
ATOM 2120 C CA . ALA A 1 285 ? 7.866 5.969 23.852 1.00 50.03 285 ALA A CA 1
ATOM 2121 C C . ALA A 1 285 ? 8.419 5.972 22.422 1.00 50.03 285 ALA A C 1
ATOM 2123 O O . ALA A 1 285 ? 9.129 5.032 22.079 1.00 50.03 285 ALA A O 1
ATOM 2124 N N . ASN A 1 286 ? 8.124 7.032 21.651 1.00 55.69 286 ASN A N 1
ATOM 2125 C CA . ASN A 1 286 ? 8.828 7.648 20.502 1.00 55.69 286 ASN A CA 1
ATOM 2126 C C . ASN A 1 286 ? 9.566 6.773 19.453 1.00 55.69 286 ASN A C 1
ATOM 2128 O O . ASN A 1 286 ? 10.081 7.316 18.482 1.00 55.69 286 ASN A O 1
ATOM 2132 N N . ARG A 1 287 ? 9.652 5.446 19.582 1.00 60.78 287 ARG A N 1
ATOM 2133 C CA . ARG A 1 287 ? 10.534 4.558 18.809 1.00 60.78 287 ARG A CA 1
ATOM 2134 C C . ARG A 1 287 ? 9.807 3.854 17.676 1.00 60.78 287 ARG A C 1
ATOM 2136 O O . ARG A 1 287 ? 10.415 3.557 16.656 1.00 60.78 287 ARG A O 1
ATOM 2143 N N . ILE A 1 288 ? 8.512 3.591 17.830 1.00 65.69 288 ILE A N 1
ATOM 2144 C CA . ILE A 1 288 ? 7.722 2.904 16.800 1.00 65.69 288 ILE A CA 1
ATOM 2145 C C . ILE A 1 288 ? 7.421 3.826 15.601 1.00 65.69 288 ILE A C 1
ATOM 2147 O O . ILE A 1 288 ? 7.588 3.368 14.467 1.00 65.69 288 ILE A O 1
ATOM 2151 N N . PRO A 1 289 ? 7.087 5.122 15.787 1.00 71.44 289 PRO A N 1
ATOM 2152 C CA . PRO A 1 289 ? 6.904 6.045 14.663 1.00 71.44 289 PRO A CA 1
ATOM 2153 C C . PRO A 1 289 ? 8.174 6.297 13.830 1.00 71.44 289 PRO A C 1
ATOM 2155 O O . PRO A 1 289 ? 8.066 6.706 12.677 1.00 71.44 289 PRO A O 1
ATOM 2158 N N . ILE A 1 290 ? 9.371 6.013 14.363 1.00 82.75 290 ILE A N 1
ATOM 2159 C CA . ILE A 1 290 ? 10.647 6.201 13.650 1.00 82.75 290 ILE A CA 1
ATOM 2160 C C . ILE A 1 290 ? 10.763 5.276 12.432 1.00 82.75 290 ILE A C 1
ATOM 2162 O O . ILE A 1 290 ? 11.326 5.687 11.420 1.00 82.75 290 ILE A O 1
ATOM 2166 N N . ILE A 1 291 ? 10.207 4.058 12.483 1.00 85.44 291 ILE A N 1
ATOM 2167 C CA . ILE A 1 291 ? 10.322 3.090 11.377 1.00 85.44 291 ILE A CA 1
ATOM 2168 C C . ILE A 1 291 ? 9.733 3.677 10.077 1.00 85.44 291 ILE A C 1
ATOM 2170 O O . ILE A 1 291 ? 10.477 3.784 9.101 1.00 85.44 291 ILE A O 1
ATOM 2174 N N . PRO A 1 292 ? 8.460 4.129 10.035 1.00 86.38 292 PRO A N 1
ATOM 2175 C CA . PRO A 1 292 ? 7.914 4.808 8.864 1.00 86.38 292 PRO A CA 1
ATOM 2176 C C . PRO A 1 292 ? 8.722 6.016 8.371 1.00 86.38 292 PRO A C 1
ATOM 2178 O O . PRO A 1 292 ? 8.873 6.175 7.161 1.00 86.38 292 PRO A O 1
ATOM 2181 N N . VAL A 1 293 ? 9.279 6.832 9.274 1.00 90.69 293 VAL A N 1
ATOM 2182 C CA . VAL A 1 293 ? 10.112 7.991 8.902 1.00 90.69 293 VAL A CA 1
ATOM 2183 C C . VAL A 1 293 ? 11.387 7.536 8.195 1.00 90.69 293 VAL A C 1
ATOM 2185 O O . VAL A 1 293 ? 11.678 8.022 7.106 1.00 90.69 293 VAL A O 1
ATOM 2188 N N . ILE A 1 294 ? 12.102 6.557 8.757 1.00 93.38 294 ILE A N 1
ATOM 2189 C CA . ILE A 1 294 ? 13.304 5.987 8.133 1.00 93.38 294 ILE A CA 1
ATOM 2190 C C . ILE A 1 294 ? 12.956 5.383 6.773 1.00 93.38 294 ILE A C 1
ATOM 2192 O O . ILE A 1 294 ? 13.658 5.638 5.802 1.00 93.38 294 ILE A O 1
ATOM 2196 N N . THR A 1 295 ? 11.856 4.630 6.669 1.00 95.12 295 THR A N 1
ATOM 2197 C CA . THR A 1 295 ? 11.447 4.041 5.384 1.00 95.12 295 THR A CA 1
ATOM 2198 C C . THR A 1 295 ? 11.075 5.099 4.343 1.00 95.12 295 THR A C 1
ATOM 2200 O O . THR A 1 295 ? 11.385 4.922 3.169 1.00 95.12 295 THR A O 1
ATOM 2203 N N . ALA A 1 296 ? 10.458 6.214 4.751 1.00 95.69 296 ALA A N 1
ATOM 2204 C CA . ALA A 1 296 ? 10.129 7.318 3.853 1.00 95.69 296 ALA A CA 1
ATOM 2205 C C . ALA A 1 296 ? 11.393 8.034 3.364 1.00 95.69 296 ALA A C 1
ATOM 2207 O O . ALA A 1 296 ? 11.562 8.215 2.160 1.00 95.69 296 ALA A O 1
ATOM 2208 N N . LEU A 1 297 ? 12.305 8.375 4.279 1.00 96.69 297 LEU A N 1
ATOM 2209 C CA . LEU A 1 297 ? 13.585 8.996 3.940 1.00 96.69 297 LEU A CA 1
ATOM 2210 C C . LEU A 1 297 ? 14.443 8.078 3.066 1.00 96.69 297 LEU A C 1
ATOM 2212 O O . LEU A 1 297 ? 15.012 8.545 2.089 1.00 96.69 297 LEU A O 1
ATOM 2216 N N . ALA A 1 298 ? 14.483 6.774 3.350 1.00 97.44 298 ALA A N 1
ATOM 2217 C CA . ALA A 1 298 ? 15.194 5.803 2.524 1.00 97.44 298 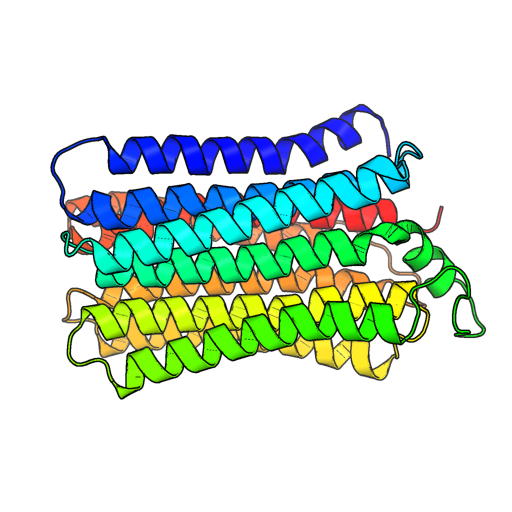ALA A CA 1
ATOM 2218 C C . ALA A 1 298 ? 14.646 5.765 1.088 1.00 97.44 298 ALA A C 1
ATOM 2220 O O . ALA A 1 298 ? 15.434 5.798 0.146 1.00 97.44 298 ALA A O 1
ATOM 2221 N N . CYS A 1 299 ? 13.318 5.767 0.905 1.00 97.38 299 CYS A N 1
ATOM 2222 C CA . CYS A 1 299 ? 12.709 5.880 -0.423 1.00 97.38 299 CYS A CA 1
ATOM 2223 C C . CYS A 1 299 ? 13.107 7.186 -1.127 1.00 97.38 299 CYS A C 1
ATOM 2225 O O . CYS A 1 299 ? 13.484 7.153 -2.295 1.00 97.38 299 CYS A O 1
ATOM 2227 N N . LEU A 1 300 ? 13.044 8.327 -0.432 1.00 97.19 300 LEU A N 1
ATOM 2228 C CA . LEU A 1 300 ? 13.330 9.642 -1.017 1.00 97.19 300 LEU A CA 1
ATOM 2229 C C . LEU A 1 300 ? 14.814 9.841 -1.348 1.00 97.19 300 LEU A C 1
ATOM 2231 O O . LEU A 1 300 ? 15.135 10.352 -2.416 1.00 97.19 300 LEU A O 1
ATOM 2235 N N . PHE A 1 301 ? 15.725 9.412 -0.475 1.00 97.94 301 PHE A N 1
ATOM 2236 C CA . PHE A 1 301 ? 17.161 9.482 -0.739 1.00 97.94 301 PHE A CA 1
ATOM 2237 C C . PHE A 1 301 ? 17.556 8.534 -1.863 1.00 97.94 301 PHE A C 1
ATOM 2239 O O . PHE A 1 301 ? 18.269 8.945 -2.773 1.00 97.94 301 PHE A O 1
ATOM 2246 N N . LEU A 1 302 ? 17.037 7.302 -1.867 1.00 97.50 302 LEU A N 1
ATOM 2247 C CA . LEU A 1 302 ? 17.269 6.384 -2.977 1.00 97.50 302 LEU A CA 1
ATOM 2248 C C . LEU A 1 302 ? 16.719 6.952 -4.292 1.00 97.50 302 LEU A C 1
ATOM 2250 O O . LEU A 1 302 ? 17.399 6.873 -5.309 1.00 97.50 302 LEU A O 1
ATOM 2254 N N . ALA A 1 303 ? 15.536 7.576 -4.270 1.00 97.81 303 ALA A N 1
ATOM 2255 C CA . ALA A 1 303 ? 15.001 8.285 -5.428 1.00 97.81 303 ALA A CA 1
ATOM 2256 C C . ALA A 1 303 ? 15.960 9.379 -5.914 1.00 97.81 303 ALA A C 1
ATOM 2258 O O . ALA A 1 303 ? 16.241 9.424 -7.105 1.00 97.81 303 ALA A O 1
ATOM 2259 N N . ALA A 1 304 ? 16.498 10.212 -5.015 1.00 97.75 304 ALA A N 1
ATOM 2260 C CA . ALA A 1 304 ? 17.447 11.274 -5.361 1.00 97.75 304 ALA A CA 1
ATOM 2261 C C . ALA A 1 304 ? 18.706 10.730 -6.057 1.00 97.75 304 ALA A C 1
ATOM 2263 O O . ALA A 1 304 ? 19.073 11.223 -7.121 1.00 97.75 304 ALA A O 1
ATOM 2264 N N . PHE A 1 305 ? 19.309 9.659 -5.528 1.00 97.19 305 PHE A N 1
ATOM 2265 C CA . PHE A 1 305 ? 20.440 8.997 -6.189 1.00 97.19 305 PHE A CA 1
ATOM 2266 C C . PHE A 1 305 ? 20.066 8.425 -7.561 1.00 97.19 305 PHE A C 1
ATOM 2268 O O . PHE A 1 305 ? 20.879 8.463 -8.478 1.00 97.19 305 PHE A O 1
ATOM 2275 N N . LEU A 1 306 ? 18.850 7.896 -7.729 1.00 97.19 306 LEU A N 1
ATOM 2276 C CA . LEU A 1 306 ? 18.401 7.380 -9.024 1.00 97.19 306 LEU A CA 1
ATOM 2277 C C . LEU A 1 306 ? 18.025 8.481 -10.022 1.00 97.19 306 LEU A C 1
ATOM 2279 O O . LEU A 1 306 ? 18.138 8.247 -11.225 1.00 97.19 306 LEU A O 1
ATOM 2283 N N . PHE A 1 307 ? 17.599 9.660 -9.559 1.00 96.44 307 PHE A N 1
ATOM 2284 C CA . PHE A 1 307 ? 17.442 10.830 -10.423 1.00 96.44 307 PHE A CA 1
ATOM 2285 C C . PHE A 1 307 ? 18.787 11.210 -11.032 1.00 96.44 307 PHE A C 1
ATOM 2287 O O . PHE A 1 307 ? 18.883 11.232 -12.252 1.00 96.44 307 PHE A O 1
ATOM 2294 N N . GLU A 1 308 ? 19.824 11.362 -10.207 1.00 96.81 308 GLU A N 1
ATOM 2295 C CA . GLU A 1 308 ? 21.195 11.603 -10.677 1.00 96.81 308 GLU A CA 1
ATOM 2296 C C . GLU A 1 308 ? 21.678 10.468 -11.598 1.00 96.81 308 GLU A C 1
ATOM 2298 O O . GLU A 1 308 ? 22.197 10.692 -12.686 1.00 96.81 308 GLU A O 1
ATOM 2303 N N . ALA A 1 309 ? 21.425 9.208 -11.221 1.00 94.25 309 ALA A N 1
ATOM 2304 C CA . ALA A 1 309 ? 21.812 8.057 -12.033 1.00 94.25 309 ALA A CA 1
ATOM 2305 C C . ALA A 1 309 ? 21.111 8.006 -13.404 1.00 94.25 309 ALA A C 1
ATOM 2307 O O . ALA A 1 309 ? 21.601 7.322 -14.305 1.00 94.25 309 ALA A O 1
ATOM 2308 N N . THR A 1 310 ? 19.971 8.686 -13.571 1.00 93.00 310 THR A N 1
ATOM 2309 C CA . THR A 1 310 ? 19.225 8.708 -14.838 1.00 93.00 310 THR A CA 1
ATOM 2310 C C . THR A 1 310 ? 20.022 9.404 -15.941 1.00 93.00 310 THR A C 1
ATOM 2312 O O . THR A 1 310 ? 19.949 8.954 -17.085 1.00 93.00 310 THR A O 1
ATOM 2315 N N . ASP A 1 311 ? 20.842 10.399 -15.594 1.00 91.56 311 ASP A N 1
ATOM 2316 C CA . ASP A 1 311 ? 21.690 11.125 -16.549 1.00 91.56 311 ASP A CA 1
ATOM 2317 C C . ASP A 1 311 ? 22.795 10.230 -17.128 1.00 91.56 311 ASP A C 1
ATOM 2319 O O . ASP A 1 311 ? 23.185 10.367 -18.286 1.00 91.56 311 ASP A O 1
ATOM 2323 N N . PHE A 1 312 ? 23.251 9.243 -16.352 1.00 91.44 312 PHE A N 1
ATOM 2324 C CA . PHE A 1 312 ? 24.235 8.253 -16.796 1.00 91.44 312 PHE A CA 1
ATOM 2325 C C . PHE A 1 312 ? 23.587 7.030 -17.453 1.00 91.44 312 PHE A C 1
ATOM 2327 O O . PHE A 1 312 ? 24.154 6.426 -18.364 1.00 91.44 312 PHE A O 1
ATOM 2334 N N . ALA A 1 313 ? 22.418 6.611 -16.965 1.00 92.31 313 ALA A N 1
ATOM 2335 C CA . ALA A 1 313 ? 21.718 5.431 -17.446 1.00 92.31 313 ALA A CA 1
ATOM 2336 C C . ALA A 1 313 ? 20.196 5.590 -17.334 1.00 92.31 313 ALA A C 1
ATOM 2338 O O . ALA A 1 313 ? 19.586 5.403 -16.277 1.00 92.31 313 ALA A O 1
ATOM 2339 N N . HIS A 1 314 ? 19.564 5.791 -18.488 1.00 92.00 314 HIS A N 1
ATOM 2340 C CA . HIS A 1 314 ? 18.139 6.100 -18.621 1.00 92.00 314 HIS A CA 1
ATOM 2341 C C . HIS A 1 314 ? 17.181 5.065 -17.995 1.00 92.00 314 HIS A C 1
ATOM 2343 O O . HIS A 1 314 ? 16.044 5.376 -17.643 1.00 92.00 314 HIS A O 1
ATOM 2349 N N . LYS A 1 315 ? 17.637 3.821 -17.786 1.00 92.62 315 LYS A N 1
ATOM 2350 C CA . LYS A 1 315 ? 16.864 2.756 -17.119 1.00 92.62 315 LYS A CA 1
ATOM 2351 C C . LYS A 1 315 ? 16.423 3.103 -15.688 1.00 92.62 315 LYS A C 1
ATOM 2353 O O . LYS A 1 315 ? 15.486 2.489 -15.182 1.00 92.62 315 LYS A O 1
ATOM 2358 N N . TYR A 1 316 ? 17.068 4.072 -15.034 1.00 96.00 316 TYR A N 1
ATOM 2359 C CA . TYR A 1 316 ? 16.715 4.516 -13.680 1.00 96.00 316 TYR A CA 1
ATOM 2360 C C . TYR A 1 316 ? 15.596 5.564 -13.631 1.00 96.00 316 TYR A C 1
ATOM 2362 O O . TYR A 1 316 ? 15.087 5.858 -12.547 1.00 96.00 316 TYR A O 1
ATOM 2370 N N . TYR A 1 317 ? 15.121 6.034 -14.789 1.00 95.75 317 TYR A N 1
ATOM 2371 C CA . TYR A 1 317 ? 14.060 7.034 -14.880 1.00 95.75 317 TYR A CA 1
ATOM 2372 C C . TYR A 1 317 ? 12.795 6.623 -14.112 1.00 95.75 317 TYR A C 1
ATOM 2374 O O . TYR A 1 317 ? 12.289 7.382 -13.278 1.00 95.75 317 TYR A O 1
ATOM 2382 N N . VAL A 1 318 ? 12.289 5.411 -14.377 1.00 96.31 318 VAL A N 1
ATOM 2383 C CA . VAL A 1 318 ? 11.061 4.876 -13.768 1.00 96.31 318 VAL A CA 1
ATOM 2384 C C . VAL A 1 318 ? 11.203 4.680 -12.254 1.00 96.31 318 VAL A C 1
ATOM 2386 O O . VAL A 1 318 ? 10.393 5.252 -11.521 1.00 96.31 318 VAL A O 1
ATOM 2389 N N . PRO A 1 319 ? 12.189 3.917 -11.736 1.00 97.06 319 PRO A N 1
ATOM 2390 C CA . PRO A 1 319 ? 12.283 3.675 -10.298 1.00 97.06 319 PRO A CA 1
ATOM 2391 C C . PRO A 1 319 ? 12.536 4.948 -9.489 1.00 97.06 319 PRO A C 1
ATOM 2393 O O . PRO A 1 319 ? 12.002 5.029 -8.388 1.00 97.06 319 PRO A O 1
ATOM 2396 N N . ALA A 1 320 ? 13.263 5.945 -10.013 1.00 97.38 320 ALA A N 1
ATOM 2397 C CA . ALA A 1 320 ? 13.471 7.219 -9.317 1.00 97.38 320 ALA A CA 1
ATOM 2398 C C . ALA A 1 320 ? 12.133 7.879 -8.943 1.00 97.38 320 ALA A C 1
ATOM 2400 O O . ALA A 1 320 ? 11.869 8.176 -7.780 1.00 97.38 320 ALA A O 1
ATOM 2401 N N . ARG A 1 321 ? 11.238 8.003 -9.928 1.00 97.56 321 ARG A N 1
ATOM 2402 C CA . ARG A 1 321 ? 9.921 8.648 -9.787 1.00 97.56 321 ARG A CA 1
ATOM 2403 C C . ARG A 1 321 ? 8.965 7.819 -8.933 1.00 97.56 321 ARG A C 1
ATOM 2405 O O . ARG A 1 321 ? 8.263 8.355 -8.076 1.00 97.56 321 ARG A O 1
ATOM 2412 N N . VAL A 1 322 ? 8.964 6.500 -9.133 1.00 98.00 322 VAL A N 1
ATOM 2413 C CA . VAL A 1 322 ? 8.129 5.572 -8.356 1.00 98.00 322 VAL A CA 1
ATOM 2414 C C . VAL A 1 322 ? 8.537 5.565 -6.878 1.00 98.00 322 VAL A C 1
ATOM 2416 O O . VAL A 1 322 ? 7.666 5.611 -6.009 1.00 98.00 322 VAL A O 1
ATOM 2419 N N . LEU A 1 323 ? 9.839 5.590 -6.569 1.00 98.31 323 LEU A N 1
ATOM 2420 C CA . LEU A 1 323 ? 10.335 5.672 -5.191 1.00 98.31 323 LEU A CA 1
ATOM 2421 C C . LEU A 1 323 ? 9.937 6.978 -4.498 1.00 98.31 323 LEU A C 1
ATOM 2423 O O . LEU A 1 323 ? 9.645 6.952 -3.303 1.00 98.31 323 LEU A O 1
ATOM 2427 N N . THR A 1 324 ? 9.839 8.097 -5.222 1.00 98.00 324 THR A N 1
ATOM 2428 C CA . THR A 1 324 ? 9.296 9.341 -4.655 1.00 98.00 324 THR A CA 1
ATOM 2429 C C . THR A 1 324 ? 7.854 9.151 -4.173 1.00 98.00 324 THR A C 1
ATOM 2431 O O . THR A 1 324 ? 7.520 9.518 -3.045 1.00 98.00 324 THR A O 1
ATOM 2434 N N . GLY A 1 325 ? 7.010 8.497 -4.979 1.00 97.75 325 GLY A N 1
ATOM 2435 C CA . GLY A 1 325 ? 5.642 8.151 -4.582 1.00 97.75 325 GLY A CA 1
ATOM 2436 C C . GLY A 1 325 ? 5.581 7.134 -3.432 1.00 97.75 325 GLY A C 1
ATOM 2437 O O . GLY A 1 325 ? 4.752 7.263 -2.530 1.00 97.75 325 GLY A O 1
ATOM 2438 N N . PHE A 1 326 ? 6.492 6.156 -3.389 1.00 98.19 326 PHE A N 1
ATOM 2439 C CA . PHE A 1 326 ? 6.614 5.251 -2.239 1.00 98.19 326 PHE A CA 1
ATOM 2440 C C . PHE A 1 326 ? 7.018 5.987 -0.958 1.00 98.19 326 PHE A C 1
ATOM 2442 O O . PHE A 1 326 ? 6.502 5.666 0.113 1.00 98.19 326 PHE A O 1
ATOM 2449 N N . GLY A 1 327 ? 7.872 7.010 -1.054 1.00 97.38 327 GLY A N 1
ATOM 2450 C CA . GLY A 1 327 ? 8.183 7.914 0.054 1.00 97.38 327 GLY A CA 1
ATOM 2451 C C . GLY A 1 327 ? 6.928 8.587 0.618 1.00 97.38 327 GLY A C 1
ATOM 2452 O O . GLY A 1 327 ? 6.718 8.570 1.832 1.00 97.38 327 GLY A O 1
ATOM 2453 N N . ALA A 1 328 ? 6.042 9.077 -0.255 1.00 97.00 328 ALA A N 1
ATOM 2454 C CA . ALA A 1 328 ? 4.762 9.670 0.136 1.00 97.00 328 ALA A CA 1
ATOM 2455 C C . ALA A 1 328 ? 3.836 8.664 0.855 1.00 97.00 328 ALA A C 1
ATOM 2457 O O . ALA A 1 328 ? 3.213 8.995 1.871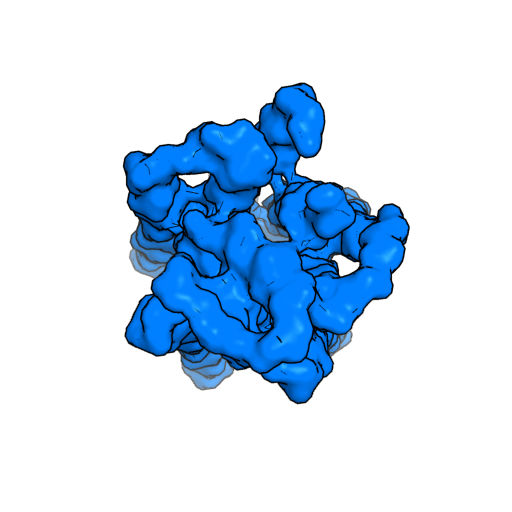 1.00 97.00 328 ALA A O 1
ATOM 2458 N N . ILE A 1 329 ? 3.791 7.405 0.400 1.00 97.38 329 ILE A N 1
ATOM 2459 C CA . ILE A 1 329 ? 3.052 6.331 1.088 1.00 97.38 329 ILE A CA 1
ATOM 2460 C C . ILE A 1 329 ? 3.661 6.043 2.464 1.00 97.38 329 ILE A C 1
ATOM 2462 O O . ILE A 1 329 ? 2.933 6.006 3.455 1.00 97.38 329 ILE A O 1
ATOM 2466 N N . CYS A 1 330 ? 4.981 5.867 2.563 1.00 96.19 330 CYS A N 1
ATOM 2467 C CA . CYS A 1 330 ? 5.664 5.612 3.834 1.00 96.19 330 CYS A CA 1
ATOM 2468 C C . CYS A 1 330 ? 5.463 6.759 4.838 1.00 96.19 330 CYS A C 1
ATOM 2470 O O . CYS A 1 330 ? 5.230 6.506 6.021 1.00 96.19 330 CYS A O 1
ATOM 2472 N N . PHE A 1 331 ? 5.469 8.009 4.373 1.00 95.00 331 PHE A N 1
ATOM 2473 C CA . PHE A 1 331 ? 5.185 9.177 5.207 1.00 95.00 331 PHE A CA 1
ATOM 2474 C C . PHE A 1 331 ? 3.710 9.254 5.630 1.00 95.00 331 PHE A C 1
ATOM 2476 O O . PHE A 1 331 ? 3.384 9.600 6.764 1.00 95.00 331 PHE A O 1
ATOM 2483 N N . THR A 1 332 ? 2.790 8.833 4.764 1.00 95.62 332 THR A N 1
ATOM 2484 C CA . THR A 1 332 ? 1.386 8.653 5.154 1.00 95.62 332 THR A CA 1
ATOM 2485 C C . THR A 1 332 ? 1.249 7.560 6.217 1.00 95.62 332 THR A C 1
ATOM 2487 O O . THR A 1 332 ? 0.524 7.700 7.196 1.00 95.62 332 THR A O 1
ATOM 2490 N N . LEU A 1 333 ? 1.991 6.464 6.079 1.00 92.75 333 LEU A N 1
ATOM 2491 C CA . LEU A 1 333 ? 2.020 5.386 7.059 1.00 92.75 333 LEU A CA 1
ATOM 2492 C C . LEU A 1 333 ? 2.612 5.836 8.405 1.00 92.75 333 LEU A C 1
ATOM 2494 O O . LEU A 1 333 ? 2.185 5.294 9.428 1.00 92.75 333 LEU A O 1
ATOM 2498 N N . TYR A 1 334 ? 3.530 6.807 8.429 1.00 91.06 334 TYR A N 1
ATOM 2499 C CA . TYR A 1 334 ? 3.994 7.457 9.659 1.00 91.06 334 TYR A CA 1
ATOM 2500 C C . TYR A 1 334 ? 2.830 8.112 10.406 1.00 91.06 334 TYR A C 1
ATOM 2502 O O . TYR A 1 334 ? 2.597 7.772 11.568 1.00 91.06 334 TYR A O 1
ATOM 2510 N N . SER A 1 335 ? 2.044 8.960 9.729 1.00 89.56 335 SER A N 1
ATOM 2511 C CA . SER A 1 335 ? 0.928 9.653 10.384 1.00 89.56 335 SER A CA 1
ATOM 2512 C C . SER A 1 335 ? -0.080 8.667 10.981 1.00 89.56 335 SER A C 1
ATOM 2514 O O . SER A 1 335 ? -0.531 8.858 12.107 1.00 89.56 335 SER A O 1
ATOM 2516 N N . ILE A 1 336 ? -0.359 7.550 10.297 1.00 89.94 336 ILE A N 1
ATOM 2517 C CA . ILE A 1 336 ? -1.230 6.488 10.822 1.00 89.94 336 ILE A CA 1
ATOM 2518 C C . ILE A 1 336 ? -0.677 5.863 12.108 1.00 89.94 336 ILE A C 1
ATOM 2520 O O . ILE A 1 336 ? -1.443 5.644 13.041 1.00 89.94 336 ILE A O 1
ATOM 2524 N N . VAL A 1 337 ? 0.625 5.571 12.195 1.00 87.62 337 VAL A N 1
ATOM 2525 C CA . VAL A 1 337 ? 1.211 5.011 13.431 1.00 87.62 337 VAL A CA 1
ATOM 2526 C C . VAL A 1 337 ? 1.070 5.994 14.587 1.00 87.62 337 VAL A C 1
ATOM 2528 O O . VAL A 1 337 ? 0.657 5.584 15.667 1.00 87.62 337 VAL A O 1
ATOM 2531 N N . SER A 1 338 ? 1.332 7.281 14.355 1.00 86.19 338 SER A N 1
ATOM 2532 C CA . SER A 1 338 ? 1.176 8.322 15.379 1.00 86.19 338 SER A CA 1
ATOM 2533 C C . SER A 1 338 ? -0.276 8.477 15.850 1.00 86.19 338 SER A C 1
ATOM 2535 O O . SER A 1 338 ? -0.531 8.703 17.036 1.00 86.19 338 SER A O 1
ATOM 2537 N N . ILE A 1 339 ? -1.247 8.303 14.945 1.00 85.69 339 ILE A N 1
ATOM 2538 C CA . ILE A 1 339 ? -2.674 8.257 15.292 1.00 85.69 339 ILE A CA 1
ATOM 2539 C C . ILE A 1 339 ? -2.981 7.036 16.162 1.00 85.69 339 ILE A C 1
ATOM 2541 O O . ILE A 1 339 ? -3.659 7.172 17.179 1.00 85.69 339 ILE A O 1
ATOM 2545 N N . LEU A 1 340 ? -2.505 5.852 15.762 1.00 82.88 340 LEU A N 1
ATOM 2546 C CA . LEU A 1 340 ? -2.735 4.606 16.494 1.00 82.88 340 LEU A CA 1
ATOM 2547 C C . LEU A 1 340 ? -2.150 4.681 17.903 1.00 82.88 340 LEU A C 1
ATOM 2549 O O . LEU A 1 340 ? -2.826 4.310 18.853 1.00 82.88 340 LEU A O 1
ATOM 2553 N N . GLU A 1 341 ? -0.937 5.209 18.045 1.00 82.50 341 GLU A N 1
ATOM 2554 C CA . GLU A 1 341 ? -0.296 5.455 19.338 1.00 82.50 341 GLU A CA 1
ATOM 2555 C C . GLU A 1 341 ? -1.144 6.388 20.213 1.00 82.50 341 GLU A C 1
ATOM 2557 O O . GLU A 1 341 ? -1.451 6.065 21.361 1.00 82.50 341 GLU A O 1
ATOM 2562 N N . SER A 1 342 ? -1.608 7.502 19.641 1.00 78.69 342 SER A N 1
ATOM 2563 C CA . SER A 1 342 ? -2.457 8.468 20.347 1.00 78.69 342 SER A CA 1
ATOM 2564 C C . SER A 1 342 ? -3.820 7.891 20.747 1.00 78.69 342 SER A C 1
ATOM 2566 O O . SER A 1 342 ? -4.374 8.292 21.768 1.00 78.69 342 SER A O 1
ATOM 2568 N N . GLY A 1 343 ? -4.384 6.989 19.938 1.00 72.56 343 GLY A N 1
ATOM 2569 C CA . GLY A 1 343 ? -5.694 6.374 20.169 1.00 72.56 343 GLY A CA 1
ATOM 2570 C C . GLY A 1 343 ? -5.668 5.119 21.040 1.00 72.56 343 GLY A C 1
ATOM 2571 O O . GLY A 1 343 ? -6.691 4.765 21.616 1.00 72.56 343 GLY A O 1
ATOM 2572 N N . ALA A 1 344 ? -4.521 4.446 21.127 1.00 69.44 344 ALA A N 1
ATOM 2573 C CA . ALA A 1 344 ? -4.317 3.251 21.941 1.00 69.44 344 ALA A CA 1
ATOM 2574 C C . ALA A 1 344 ? -3.850 3.554 23.371 1.00 69.44 344 ALA A C 1
ATOM 2576 O O . ALA A 1 344 ? -3.881 2.665 24.222 1.00 69.44 344 ALA A O 1
ATOM 2577 N N . SER A 1 345 ? -3.390 4.780 23.635 1.00 67.31 345 SER A N 1
ATOM 2578 C CA . SER A 1 345 ? -2.992 5.213 24.972 1.00 67.31 345 SER A CA 1
ATOM 2579 C C . SER A 1 345 ? -4.180 5.110 25.937 1.00 67.31 345 SER A C 1
ATOM 2581 O O . SER A 1 345 ? -5.219 5.737 25.726 1.00 67.31 345 SER A O 1
ATOM 2583 N N . LYS A 1 346 ? -4.020 4.295 26.987 1.00 59.84 346 LYS A N 1
ATOM 2584 C CA . LYS A 1 346 ? -4.949 4.201 28.117 1.00 59.84 346 LYS A CA 1
ATOM 2585 C C . LYS A 1 346 ? -4.801 5.495 28.926 1.00 59.84 346 LYS A C 1
ATOM 2587 O O . LYS A 1 346 ? -3.809 5.653 29.631 1.00 59.84 346 LYS A O 1
ATOM 2592 N N . LYS A 1 347 ? -5.709 6.448 28.730 1.00 51.19 347 LYS A N 1
ATOM 2593 C CA . LYS A 1 347 ? -5.851 7.626 29.592 1.00 51.19 347 LYS A CA 1
ATOM 2594 C C . LYS A 1 347 ? -7.011 7.437 30.542 1.00 51.19 347 LYS A C 1
ATOM 2596 O O . LYS A 1 347 ? -8.024 6.863 30.081 1.00 51.19 347 LYS A O 1
#